Protein AF-A0A1F3CTZ0-F1 (afdb_monomer_lite)

Foldseek 3Di:
DDALVNLVVLLVVLLVVLVVCLVPQPQSVCLQPNVQCLLVDFLVSLVVVQVVCCVVPVCNQLQNNVVSCVNVVQADDDEPDRSQSSLLSSCCSSVVDVGRYRLLVLLVVLLVVVQVVQCVDPHDQDPVSVVVSVVLSVVCSNTVADDLVCCCDPPNVVVPGSVVLCVRQPPCSVVSRSVSSNRSSD

Structure (mmCIF, N/CA/C/O backbone):
data_AF-A0A1F3CTZ0-F1
#
_entry.id   AF-A0A1F3CTZ0-F1
#
loop_
_atom_site.group_PDB
_atom_site.id
_atom_site.type_symbol
_atom_site.label_atom_id
_atom_site.label_alt_id
_atom_site.label_comp_id
_atom_site.label_asym_id
_atom_site.label_entity_id
_atom_site.label_seq_id
_atom_site.pdbx_PDB_ins_code
_atom_site.Cartn_x
_atom_site.Cartn_y
_atom_site.Cartn_z
_atom_site.occupancy
_atom_site.B_iso_or_equiv
_atom_site.auth_seq_id
_atom_site.auth_comp_id
_atom_site.auth_asym_id
_atom_site.auth_atom_id
_atom_site.pdbx_PDB_model_num
ATOM 1 N N . MET A 1 1 ? -2.565 -3.176 30.347 1.00 63.34 1 MET A N 1
ATOM 2 C CA . MET A 1 1 ? -2.959 -4.007 29.185 1.00 63.34 1 MET A CA 1
ATOM 3 C C . MET A 1 1 ? -4.450 -3.822 28.933 1.00 63.34 1 MET A C 1
ATOM 5 O O . MET A 1 1 ? -5.192 -3.717 29.902 1.00 63.34 1 MET A O 1
ATOM 9 N N . ILE A 1 2 ? -4.884 -3.713 27.673 1.00 79.00 2 ILE A N 1
ATOM 10 C CA . ILE A 1 2 ? -6.315 -3.668 27.317 1.00 79.00 2 ILE A CA 1
ATOM 11 C C . ILE A 1 2 ? -6.905 -5.062 27.590 1.00 79.00 2 ILE A C 1
ATOM 13 O O . ILE A 1 2 ? -6.291 -6.058 27.218 1.00 79.00 2 ILE A O 1
ATOM 17 N N . ASN A 1 3 ? -8.051 -5.152 28.273 1.00 91.75 3 ASN A N 1
ATOM 18 C CA . ASN A 1 3 ? -8.724 -6.437 28.484 1.00 91.75 3 ASN A CA 1
ATOM 19 C C . ASN A 1 3 ? -9.481 -6.878 27.212 1.00 91.75 3 ASN A C 1
ATOM 21 O O . ASN A 1 3 ? -9.781 -6.061 26.341 1.00 91.75 3 ASN A O 1
ATOM 25 N N . LYS A 1 4 ? -9.796 -8.173 27.091 1.00 94.12 4 LYS A N 1
ATOM 26 C CA . LYS A 1 4 ? -10.401 -8.731 25.867 1.00 94.12 4 LYS A CA 1
ATOM 27 C C . LYS A 1 4 ? -11.743 -8.090 25.500 1.00 94.12 4 LYS A C 1
ATOM 29 O O . LYS A 1 4 ? -12.017 -7.891 24.325 1.00 94.12 4 LYS A O 1
ATOM 34 N N . GLU A 1 5 ? -12.562 -7.732 26.484 1.00 95.19 5 GLU A N 1
ATOM 35 C CA . GLU A 1 5 ? -13.856 -7.084 26.247 1.00 95.19 5 GLU A CA 1
ATOM 36 C C . GLU A 1 5 ? -13.694 -5.699 25.606 1.00 95.19 5 GLU A C 1
ATOM 38 O O . GLU A 1 5 ? -14.282 -5.422 24.559 1.00 95.19 5 GLU A O 1
ATOM 43 N N . LYS A 1 6 ? -12.819 -4.854 26.168 1.00 95.44 6 LYS A N 1
ATOM 44 C CA . LYS A 1 6 ? -12.505 -3.541 25.596 1.00 95.44 6 LYS A CA 1
ATOM 45 C C . LYS A 1 6 ? -11.850 -3.669 24.221 1.00 95.44 6 LYS A C 1
ATOM 47 O O . LYS A 1 6 ? -12.153 -2.870 23.342 1.00 95.44 6 LYS A O 1
ATOM 52 N N . ALA A 1 7 ? -10.983 -4.664 24.025 1.00 96.38 7 ALA A N 1
ATOM 53 C CA . ALA A 1 7 ? -10.361 -4.921 22.729 1.00 96.38 7 ALA A CA 1
ATOM 54 C C . ALA A 1 7 ? -11.401 -5.291 21.656 1.00 96.38 7 ALA A C 1
ATOM 56 O O . ALA A 1 7 ? -11.397 -4.696 20.582 1.00 96.38 7 ALA A O 1
ATOM 57 N N . ASN A 1 8 ? -12.337 -6.193 21.971 1.00 97.00 8 ASN A N 1
ATOM 58 C CA . ASN A 1 8 ? -13.433 -6.556 21.067 1.00 97.00 8 ASN A CA 1
ATOM 59 C C . ASN A 1 8 ? -14.305 -5.351 20.711 1.00 97.00 8 ASN A C 1
ATOM 61 O O . ASN A 1 8 ? -14.658 -5.176 19.548 1.00 97.00 8 ASN A O 1
ATOM 65 N N . LYS A 1 9 ? -14.620 -4.501 21.697 1.00 97.69 9 LYS A N 1
ATOM 66 C CA . LYS A 1 9 ? -15.382 -3.276 21.448 1.00 97.69 9 LYS A CA 1
ATOM 67 C C . LYS A 1 9 ? -14.647 -2.336 20.492 1.00 97.69 9 LYS A C 1
ATOM 69 O O . LYS A 1 9 ? -15.240 -1.904 19.519 1.00 97.69 9 LYS A O 1
ATOM 74 N N . LEU A 1 10 ? -13.358 -2.077 20.717 1.00 97.94 10 LEU A N 1
ATOM 75 C CA . LEU A 1 10 ? -12.561 -1.209 19.841 1.00 97.94 10 LEU A CA 1
ATOM 76 C C . LEU A 1 10 ? -12.504 -1.725 18.400 1.00 97.94 10 LEU A C 1
ATOM 78 O O . LEU A 1 10 ? -12.686 -0.951 17.467 1.00 97.94 10 LEU A O 1
ATOM 82 N N . VAL A 1 11 ? -12.272 -3.029 18.217 1.00 97.19 11 VAL A N 1
ATOM 83 C CA . VAL A 1 11 ? -12.238 -3.649 16.885 1.00 97.19 11 VAL A CA 1
ATOM 84 C C . VAL A 1 11 ? -13.599 -3.555 16.193 1.00 97.19 11 VAL A C 1
ATOM 86 O O . VAL A 1 11 ? -13.658 -3.246 15.003 1.00 97.19 11 VAL A O 1
ATOM 89 N N . LYS A 1 12 ? -14.689 -3.778 16.935 1.00 98.00 12 LYS A N 1
ATOM 90 C CA . LYS A 1 12 ? -16.054 -3.646 16.421 1.00 98.00 12 LYS A CA 1
ATOM 91 C C . LYS A 1 12 ? -16.368 -2.202 16.022 1.00 98.00 12 LYS A C 1
ATOM 93 O O . LYS A 1 12 ? -16.765 -1.974 14.885 1.00 98.00 12 LYS A O 1
ATOM 98 N N . ASP A 1 13 ? -16.132 -1.247 16.917 1.00 98.25 13 ASP A N 1
ATOM 99 C CA . ASP A 1 13 ? -16.386 0.179 16.683 1.00 98.25 13 ASP A CA 1
ATOM 100 C C . ASP A 1 13 ? -15.571 0.691 15.476 1.00 98.25 13 ASP A C 1
ATOM 102 O O . ASP A 1 13 ? -16.066 1.472 14.665 1.00 98.25 13 ASP A O 1
ATOM 106 N N . PHE A 1 14 ? -14.333 0.208 15.311 1.00 98.44 14 PHE A N 1
ATOM 107 C CA . PHE A 1 14 ? -13.500 0.498 14.142 1.00 98.44 14 PHE A CA 1
ATOM 108 C C . PHE A 1 14 ? -14.083 -0.072 12.843 1.00 98.44 14 PHE A C 1
ATOM 110 O O . PHE A 1 14 ? -14.160 0.644 11.847 1.00 98.44 14 PHE A O 1
ATOM 117 N N . ALA A 1 15 ? -14.519 -1.335 12.840 1.00 98.25 15 ALA A N 1
ATOM 118 C CA . ALA A 1 15 ? -15.144 -1.940 11.665 1.00 98.25 15 ALA A CA 1
ATOM 119 C C . ALA A 1 15 ? -16.451 -1.223 11.276 1.00 98.25 15 ALA A C 1
ATOM 121 O O . ALA A 1 15 ? -16.693 -0.979 10.094 1.00 98.25 15 ALA A O 1
ATOM 122 N N . GLU A 1 16 ? -17.263 -0.831 12.261 1.00 98.31 16 GLU A N 1
ATOM 123 C CA . GLU A 1 16 ? -18.489 -0.058 12.039 1.00 98.31 16 GLU A CA 1
ATOM 124 C C . GLU A 1 16 ? -18.196 1.317 11.433 1.00 98.31 16 GLU A C 1
ATOM 126 O O . GLU A 1 16 ? -18.845 1.696 10.459 1.00 98.31 16 GLU A O 1
ATOM 131 N N . TRP A 1 17 ? -17.189 2.034 11.944 1.00 98.44 17 TRP A N 1
ATOM 132 C CA . TRP A 1 17 ? -16.765 3.316 11.374 1.00 98.44 17 TRP A CA 1
ATOM 133 C C . TRP A 1 17 ? -16.304 3.154 9.918 1.00 98.44 17 TRP A C 1
ATOM 135 O O . TRP A 1 17 ? -16.767 3.874 9.035 1.00 98.44 17 TRP A O 1
ATOM 145 N N . MET A 1 18 ? -15.474 2.145 9.631 1.00 98.12 18 MET A N 1
ATOM 146 C CA . MET A 1 18 ? -15.012 1.866 8.265 1.00 98.12 18 MET A CA 1
ATOM 147 C C . MET A 1 18 ? -16.172 1.590 7.305 1.00 98.12 18 MET A C 1
ATOM 149 O O . MET A 1 18 ? -16.158 2.054 6.168 1.00 98.12 18 MET A O 1
ATOM 153 N N . GLN A 1 19 ? -17.195 0.869 7.763 1.00 97.44 19 GLN A N 1
ATOM 154 C CA . GLN A 1 19 ? -18.377 0.587 6.956 1.00 97.44 19 GLN A CA 1
ATOM 155 C C . GLN A 1 19 ? -19.236 1.835 6.717 1.00 97.44 19 GLN A C 1
ATOM 157 O O . GLN A 1 19 ? -19.786 1.989 5.629 1.00 97.44 19 GLN A O 1
ATOM 162 N N . GLN A 1 20 ? -19.362 2.717 7.712 1.00 98.06 20 GLN A N 1
ATOM 163 C CA . GLN A 1 20 ? -20.152 3.950 7.612 1.00 98.06 20 GLN A CA 1
ATOM 164 C C . GLN A 1 20 ? -19.550 4.954 6.621 1.00 98.06 20 GLN A C 1
ATOM 166 O O . GLN A 1 20 ? -20.297 5.639 5.930 1.00 98.06 20 GLN A O 1
ATOM 171 N N . HIS A 1 21 ? -18.221 5.005 6.511 1.00 97.94 21 HIS A N 1
ATOM 172 C CA . HIS A 1 21 ? -17.513 5.951 5.640 1.00 97.94 21 HIS A CA 1
ATOM 173 C C . HIS A 1 21 ? -17.079 5.360 4.291 1.00 97.94 21 HIS A C 1
ATOM 175 O O . HIS A 1 21 ? -16.406 6.034 3.510 1.00 97.94 21 HIS A O 1
ATOM 181 N N . LYS A 1 22 ? -17.459 4.112 3.983 1.00 96.25 22 LYS A N 1
ATOM 182 C CA . LYS A 1 22 ? -16.987 3.410 2.779 1.00 96.25 22 LYS A CA 1
ATOM 183 C C . LYS A 1 22 ? -17.377 4.078 1.457 1.00 96.25 22 LYS A C 1
ATOM 185 O O . LYS A 1 22 ? -16.687 3.880 0.468 1.00 96.25 22 LYS A O 1
ATOM 190 N N . ASP A 1 23 ? -18.484 4.817 1.435 1.00 95.56 23 ASP A N 1
ATOM 191 C CA . ASP A 1 23 ? -18.988 5.482 0.227 1.00 95.56 23 ASP A CA 1
ATOM 192 C C . ASP A 1 23 ? -18.527 6.952 0.141 1.00 95.56 23 ASP A C 1
ATOM 194 O O . ASP A 1 23 ? -18.651 7.571 -0.911 1.00 95.56 23 ASP A O 1
ATOM 198 N N . GLU A 1 24 ? -17.972 7.498 1.231 1.00 96.44 24 GLU A N 1
ATOM 199 C CA . GLU A 1 24 ? -17.414 8.856 1.311 1.00 96.44 24 GLU A CA 1
ATOM 200 C C . GLU A 1 24 ? -15.919 8.867 0.966 1.00 96.44 24 GLU A C 1
ATOM 202 O O . GLU A 1 24 ? -15.457 9.718 0.212 1.00 96.44 24 GLU A O 1
ATOM 207 N N . LEU A 1 25 ? -15.160 7.913 1.513 1.00 97.81 25 LEU A N 1
ATOM 208 C CA . LEU A 1 25 ? -13.705 7.873 1.393 1.00 97.81 25 LEU A CA 1
ATOM 209 C C . LEU A 1 25 ? -13.276 6.949 0.256 1.00 97.81 25 LEU A C 1
ATOM 211 O O . LEU A 1 25 ? -13.491 5.735 0.315 1.00 97.81 25 LEU A O 1
ATOM 215 N N . THR A 1 26 ? -12.585 7.507 -0.738 1.00 97.19 26 THR A N 1
ATOM 216 C CA . THR A 1 26 ? -12.192 6.789 -1.964 1.00 97.19 26 THR A CA 1
ATOM 217 C C . THR A 1 26 ? -11.435 5.489 -1.679 1.00 97.19 26 THR A C 1
ATOM 219 O O . THR A 1 26 ? -11.760 4.449 -2.250 1.00 97.19 26 THR A O 1
ATOM 222 N N . ALA A 1 27 ? -10.464 5.502 -0.757 1.00 96.81 27 ALA A N 1
ATOM 223 C CA . ALA A 1 27 ? -9.726 4.289 -0.393 1.00 96.81 27 ALA A CA 1
ATOM 224 C C . ALA A 1 27 ? -10.647 3.191 0.160 1.00 96.81 27 ALA A C 1
ATOM 226 O O . ALA A 1 27 ? -10.522 2.027 -0.221 1.00 96.81 27 ALA A O 1
ATOM 227 N N . LEU A 1 28 ? -11.595 3.544 1.033 1.00 97.69 28 LEU A N 1
ATOM 228 C CA . LEU A 1 28 ? -12.533 2.569 1.586 1.00 97.69 28 LEU A CA 1
ATOM 229 C C . LEU A 1 28 ? -13.477 2.042 0.505 1.00 97.69 28 LEU A C 1
ATOM 231 O O . LEU A 1 28 ? -13.701 0.833 0.438 1.00 97.69 28 LEU A O 1
ATOM 235 N N . GLN A 1 29 ? -13.951 2.909 -0.390 1.00 97.06 29 GLN A N 1
ATOM 236 C CA . GLN A 1 29 ? -14.769 2.500 -1.529 1.00 97.06 29 GLN A CA 1
ATOM 237 C C . GLN A 1 29 ? -14.044 1.454 -2.384 1.00 97.06 29 GLN A C 1
ATOM 239 O O . GLN A 1 29 ? -14.635 0.436 -2.757 1.00 97.06 29 GLN A O 1
ATOM 244 N N . ILE A 1 30 ? -12.750 1.667 -2.643 1.00 95.94 30 ILE A N 1
ATOM 245 C CA . ILE A 1 30 ? -11.900 0.725 -3.374 1.00 95.94 30 ILE A CA 1
ATOM 246 C C . ILE A 1 30 ? -11.811 -0.618 -2.639 1.00 95.94 30 ILE A C 1
ATOM 248 O O . ILE A 1 30 ? -12.036 -1.671 -3.243 1.00 95.94 30 ILE A O 1
ATOM 252 N N . PHE A 1 31 ? -11.537 -0.607 -1.332 1.00 95.38 31 PHE A N 1
ATOM 253 C CA . PHE A 1 31 ? -11.395 -1.842 -0.558 1.00 95.38 31 PHE A CA 1
ATOM 254 C C . PHE A 1 31 ? -12.690 -2.658 -0.469 1.00 95.38 31 PHE A C 1
ATOM 256 O O . PHE A 1 31 ? -12.632 -3.877 -0.657 1.00 95.38 31 PHE A O 1
ATOM 263 N N . TYR A 1 32 ? -13.831 -2.001 -0.234 1.00 95.06 32 TYR A N 1
ATOM 264 C CA . TYR A 1 32 ? -15.125 -2.661 -0.035 1.00 95.06 32 TYR A CA 1
ATOM 265 C C . TYR A 1 32 ? -15.844 -3.029 -1.335 1.00 95.06 32 TYR A C 1
ATOM 267 O O . TYR A 1 32 ? -16.471 -4.084 -1.398 1.00 95.06 32 TYR A O 1
ATOM 275 N N . ASN A 1 33 ? -15.779 -2.175 -2.360 1.00 93.38 33 ASN A N 1
ATOM 276 C CA . ASN A 1 33 ? -16.695 -2.262 -3.500 1.00 93.38 33 ASN A CA 1
ATOM 277 C C . ASN A 1 33 ? -15.983 -2.430 -4.853 1.00 93.38 33 ASN A C 1
ATOM 279 O O . ASN A 1 33 ? -16.628 -2.832 -5.820 1.00 93.38 33 ASN A O 1
ATOM 283 N N . GLN A 1 34 ? -14.685 -2.114 -4.965 1.00 93.19 34 GLN A N 1
ATOM 284 C CA . GLN A 1 34 ? -13.988 -2.068 -6.261 1.00 93.19 34 GLN A CA 1
ATOM 285 C C . GLN A 1 34 ? -12.596 -2.736 -6.215 1.00 93.19 34 GLN A C 1
ATOM 287 O O . GLN A 1 34 ? -11.589 -2.066 -6.448 1.00 93.19 34 GLN A O 1
ATOM 292 N N . PRO A 1 35 ? -12.503 -4.065 -5.978 1.00 87.69 35 PRO A N 1
ATOM 293 C CA . PRO A 1 35 ? -11.222 -4.760 -5.794 1.00 87.69 35 PRO A CA 1
ATOM 294 C C . PRO A 1 35 ? -10.197 -4.540 -6.915 1.00 87.69 35 PRO A C 1
ATOM 296 O O . PRO A 1 35 ? -9.012 -4.398 -6.633 1.00 87.69 35 PRO A O 1
ATOM 299 N N . TYR A 1 36 ? -10.647 -4.454 -8.171 1.00 88.25 36 TYR A N 1
ATOM 300 C CA . TYR A 1 36 ? -9.785 -4.204 -9.335 1.00 88.25 36 TYR A CA 1
ATOM 301 C C . TYR A 1 36 ? -9.028 -2.869 -9.257 1.00 88.25 36 TYR A C 1
ATOM 303 O O . TYR A 1 36 ? -7.913 -2.752 -9.755 1.00 88.25 36 TYR A O 1
ATOM 311 N N . ARG A 1 37 ? -9.609 -1.867 -8.590 1.00 93.19 37 ARG A N 1
ATOM 312 C CA . ARG A 1 37 ? -9.025 -0.529 -8.446 1.00 93.19 37 ARG A CA 1
ATOM 313 C C . ARG A 1 37 ? -8.036 -0.421 -7.288 1.00 93.19 37 ARG A C 1
ATOM 315 O O . ARG A 1 37 ? -7.488 0.649 -7.067 1.00 93.19 37 ARG A O 1
ATOM 322 N N . ARG A 1 38 ? -7.753 -1.502 -6.547 1.00 92.56 38 ARG A N 1
ATOM 323 C CA . ARG A 1 38 ? -6.737 -1.475 -5.470 1.00 92.56 38 ARG A CA 1
ATOM 324 C C . ARG A 1 38 ? -5.358 -1.085 -5.980 1.00 92.56 38 ARG A C 1
ATOM 326 O O . ARG A 1 38 ? -4.619 -0.422 -5.267 1.00 92.56 38 ARG A O 1
ATOM 333 N N . ARG A 1 39 ? -5.058 -1.430 -7.230 1.00 89.38 39 ARG A N 1
ATOM 334 C CA . ARG A 1 39 ? -3.842 -1.005 -7.925 1.00 89.38 39 ARG A CA 1
ATOM 335 C C . ARG A 1 39 ? -3.750 0.505 -8.150 1.00 89.38 39 ARG A C 1
ATOM 337 O O . ARG A 1 39 ? -2.693 0.945 -8.545 1.00 89.38 39 ARG A O 1
ATOM 344 N N . GLU A 1 40 ? -4.827 1.266 -7.946 1.00 91.88 40 GLU A N 1
ATOM 345 C CA . GLU A 1 40 ? -4.895 2.733 -8.080 1.00 91.88 40 GLU A CA 1
ATOM 346 C C . GLU A 1 40 ? -4.839 3.438 -6.709 1.00 91.88 40 GLU A C 1
ATOM 348 O O . GLU A 1 40 ? -5.056 4.646 -6.620 1.00 91.88 40 GLU A O 1
ATOM 353 N N . LEU A 1 41 ? -4.626 2.698 -5.611 1.00 93.62 41 LEU A N 1
ATOM 354 C CA . LEU A 1 41 ? -4.543 3.286 -4.274 1.00 93.62 41 LEU A CA 1
ATOM 355 C C . LEU A 1 41 ? -3.327 4.199 -4.166 1.00 93.62 41 LEU A C 1
ATOM 357 O O . LEU A 1 41 ? -2.211 3.784 -4.441 1.00 93.62 41 LEU A O 1
ATOM 361 N N . THR A 1 42 ? -3.529 5.414 -3.665 1.00 92.94 42 THR A N 1
ATOM 362 C CA . THR A 1 42 ? -2.440 6.374 -3.470 1.00 92.94 42 THR A CA 1
ATOM 363 C C . THR A 1 42 ? -2.249 6.722 -2.002 1.00 92.94 42 THR A C 1
ATOM 365 O O . THR A 1 42 ? -3.167 6.614 -1.180 1.00 92.94 42 THR A O 1
ATOM 368 N N . TYR A 1 43 ? -1.056 7.223 -1.677 1.00 93.81 43 TYR A N 1
ATOM 369 C CA . TYR A 1 43 ? -0.743 7.793 -0.367 1.00 93.81 43 TYR A CA 1
ATOM 370 C C . TYR A 1 43 ? -1.809 8.787 0.110 1.00 93.81 43 TYR A C 1
ATOM 372 O O . TYR A 1 43 ? -2.259 8.708 1.252 1.00 93.81 43 TYR A O 1
ATOM 380 N N . THR A 1 44 ? -2.245 9.695 -0.766 1.00 95.38 44 THR A N 1
ATOM 381 C CA . THR A 1 44 ? -3.221 10.738 -0.428 1.00 95.38 44 THR A CA 1
ATOM 382 C C . THR A 1 44 ? -4.564 10.141 -0.018 1.00 95.38 44 THR A C 1
ATOM 384 O O . THR A 1 44 ? -5.115 10.555 0.999 1.00 95.38 44 THR A O 1
ATOM 387 N N . MET A 1 45 ? -5.053 9.121 -0.733 1.00 96.50 45 MET A N 1
ATOM 388 C CA . MET A 1 45 ? -6.315 8.453 -0.389 1.00 96.50 45 MET A CA 1
ATOM 389 C C . MET A 1 45 ? -6.245 7.760 0.979 1.00 96.50 45 MET A C 1
ATOM 391 O O . MET A 1 45 ? -7.196 7.812 1.754 1.00 96.50 45 MET A O 1
ATOM 395 N N . ILE A 1 46 ? -5.120 7.110 1.300 1.00 96.56 46 ILE A N 1
ATOM 396 C CA . ILE A 1 46 ? -4.930 6.462 2.608 1.00 96.56 46 ILE A CA 1
ATOM 397 C C . ILE A 1 46 ? -4.789 7.498 3.725 1.00 96.56 46 ILE A C 1
ATOM 399 O O . ILE A 1 46 ? -5.351 7.328 4.811 1.00 96.56 46 ILE A O 1
ATOM 403 N N . LYS A 1 47 ? -4.049 8.579 3.464 1.00 96.75 47 LYS A N 1
ATOM 404 C CA . LYS A 1 47 ? -3.856 9.674 4.413 1.00 96.75 47 LYS A CA 1
ATOM 405 C C . LYS A 1 47 ? -5.179 10.355 4.763 1.00 96.75 47 LYS A C 1
ATOM 407 O O . LYS A 1 47 ? -5.414 10.612 5.937 1.00 96.75 47 LYS A O 1
ATOM 412 N N . GLU A 1 48 ? -6.058 10.560 3.787 1.00 97.94 48 GLU A N 1
ATOM 413 C CA . GLU A 1 48 ? -7.400 11.106 4.009 1.00 97.94 48 GLU A CA 1
ATOM 414 C C . GLU A 1 48 ? -8.212 10.247 4.996 1.00 97.94 48 GLU A C 1
ATOM 416 O O . GLU A 1 48 ? -8.811 10.774 5.935 1.00 97.94 48 GLU A O 1
ATOM 421 N N . VAL A 1 49 ? -8.166 8.914 4.855 1.00 98.00 49 VAL A N 1
ATOM 422 C CA . VAL A 1 49 ? -8.817 8.001 5.811 1.00 98.00 49 VAL A CA 1
ATOM 423 C C . VAL A 1 49 ? -8.221 8.139 7.208 1.00 98.00 49 VAL A C 1
ATOM 425 O O . VAL A 1 49 ? -8.965 8.196 8.188 1.00 98.00 49 VAL A O 1
ATOM 428 N N . LEU A 1 50 ? -6.890 8.187 7.307 1.00 97.19 50 LEU A N 1
ATOM 429 C CA . LEU A 1 50 ? -6.191 8.311 8.584 1.00 97.19 50 LEU A CA 1
ATOM 430 C C . LEU A 1 50 ? -6.571 9.606 9.312 1.00 97.19 50 LEU A C 1
ATOM 432 O O . LEU A 1 50 ? -6.951 9.558 10.483 1.00 97.19 50 LEU A O 1
ATOM 436 N N . GLU A 1 51 ? -6.494 10.739 8.616 1.00 97.56 51 GLU A N 1
ATOM 437 C CA . GLU A 1 51 ? -6.790 12.057 9.177 1.00 97.56 51 GLU A CA 1
ATOM 438 C C . GLU A 1 51 ? -8.254 12.153 9.611 1.00 97.56 51 GLU A C 1
ATOM 440 O O . GLU A 1 51 ? -8.540 12.574 10.735 1.00 97.56 51 GLU A O 1
ATOM 445 N N . LYS A 1 52 ? -9.191 11.694 8.773 1.00 98.19 52 LYS A N 1
ATOM 446 C CA . LYS A 1 52 ? -10.614 11.706 9.122 1.00 98.19 52 LYS A CA 1
ATOM 447 C C . LYS A 1 52 ? -10.915 10.810 10.327 1.00 98.19 52 LYS A C 1
ATOM 449 O O . LYS A 1 52 ? -11.588 11.252 11.255 1.00 98.19 52 LYS A O 1
ATOM 454 N N . LEU A 1 53 ? -10.366 9.594 10.368 1.00 97.94 53 LEU A N 1
ATOM 455 C CA . LEU A 1 53 ? -10.530 8.675 11.499 1.00 97.94 53 LEU A CA 1
ATOM 456 C C . LEU A 1 53 ? -10.020 9.283 12.810 1.00 97.94 53 LEU A C 1
ATOM 458 O O . LEU A 1 53 ? -10.690 9.191 13.840 1.00 97.94 53 LEU A O 1
ATOM 462 N N . GLN A 1 54 ? -8.836 9.900 12.781 1.00 95.62 54 GLN A N 1
ATOM 463 C CA . GLN A 1 54 ? -8.238 10.522 13.962 1.00 95.62 54 GLN A CA 1
ATOM 464 C C . GLN A 1 54 ? -9.043 11.733 14.443 1.00 95.62 54 GLN A C 1
ATOM 466 O O . GLN A 1 54 ? -9.175 11.911 15.654 1.00 95.62 54 GLN A O 1
ATOM 471 N N . ASN A 1 55 ? -9.620 12.514 13.528 1.00 97.06 55 ASN A N 1
ATOM 472 C CA . ASN A 1 55 ? -10.474 13.653 13.863 1.00 97.06 55 ASN A CA 1
ATOM 473 C C . ASN A 1 55 ? -11.830 13.217 14.439 1.00 97.06 55 ASN A C 1
ATOM 475 O O . ASN A 1 55 ? -12.250 13.726 15.478 1.00 97.06 55 ASN A O 1
ATOM 479 N N . ASP A 1 56 ? -12.495 12.247 13.807 1.00 96.62 56 ASP A N 1
ATOM 480 C CA . ASP A 1 56 ? -13.829 11.795 14.215 1.00 96.62 56 ASP A CA 1
ATOM 481 C C . ASP A 1 56 ? -13.778 10.956 15.502 1.00 96.62 56 ASP A C 1
ATOM 483 O O . ASP A 1 56 ? -14.656 11.045 16.370 1.00 96.62 56 ASP A O 1
ATOM 487 N N . LYS A 1 57 ? -12.768 10.082 15.615 1.00 96.44 57 LYS A N 1
ATOM 488 C CA . LYS A 1 57 ? -12.662 9.054 16.659 1.00 96.44 57 LYS A CA 1
ATOM 489 C C 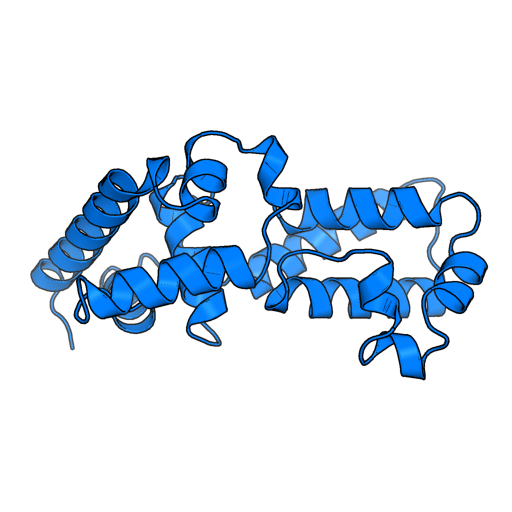. LYS A 1 57 ? -11.196 8.806 17.066 1.00 96.44 57 LYS A C 1
ATOM 491 O O . LYS A 1 57 ? -10.664 7.730 16.794 1.00 96.44 57 LYS A O 1
ATOM 496 N N . PRO A 1 58 ? -10.557 9.694 17.853 1.00 95.12 58 PRO A N 1
ATOM 497 C CA . PRO A 1 58 ? -9.158 9.529 18.280 1.00 95.12 58 PRO A CA 1
ATOM 498 C C . PRO A 1 58 ? -8.844 8.188 18.972 1.00 95.12 58 PRO A C 1
ATOM 500 O O . PRO A 1 58 ? -7.737 7.664 18.877 1.00 95.12 58 PRO A O 1
ATOM 503 N N . MET A 1 59 ? -9.825 7.596 19.667 1.00 94.69 59 MET A N 1
ATOM 504 C CA . MET A 1 59 ? -9.685 6.284 20.324 1.00 94.69 59 MET A CA 1
ATOM 505 C C . MET A 1 59 ? -9.606 5.104 19.348 1.00 94.69 59 MET A C 1
ATOM 507 O O . MET A 1 59 ? -9.247 4.003 19.761 1.00 94.69 59 MET A O 1
ATOM 511 N N . LEU A 1 60 ? -9.933 5.328 18.075 1.00 97.12 60 LEU A N 1
ATOM 512 C CA . LEU A 1 60 ? -9.833 4.351 16.998 1.00 97.12 60 LEU A CA 1
ATOM 513 C C . LEU A 1 60 ? -8.576 4.556 16.141 1.00 97.12 60 LEU A C 1
ATOM 515 O O . LEU A 1 60 ? -8.472 3.962 15.072 1.00 97.12 60 LEU A O 1
ATOM 519 N N . ALA A 1 61 ? -7.605 5.356 16.602 1.00 96.06 61 ALA A N 1
ATOM 520 C CA . ALA A 1 61 ? -6.336 5.531 15.901 1.00 96.06 61 ALA A CA 1
ATOM 521 C C . ALA A 1 61 ? -5.667 4.171 15.586 1.00 96.06 61 ALA A C 1
ATOM 523 O O . ALA A 1 61 ? -5.727 3.253 16.417 1.00 96.06 61 ALA A O 1
ATOM 524 N N . PRO A 1 62 ? -4.980 4.023 14.434 1.00 96.62 62 PRO A N 1
ATOM 525 C CA . PRO A 1 62 ? -4.555 2.717 13.919 1.00 96.62 62 PRO A CA 1
ATOM 526 C C . PRO A 1 62 ? -3.756 1.879 14.919 1.00 96.62 62 PRO A C 1
ATOM 528 O O . PRO A 1 62 ? -4.033 0.698 15.110 1.00 96.62 62 PRO A O 1
ATOM 531 N N . MET A 1 63 ? -2.804 2.488 15.630 1.00 95.19 63 MET A N 1
ATOM 532 C CA . MET A 1 63 ? -1.966 1.762 16.593 1.00 95.19 63 MET A CA 1
ATOM 533 C C . MET A 1 63 ? -2.739 1.291 17.831 1.00 95.19 63 MET A C 1
ATOM 535 O O . MET A 1 63 ? -2.354 0.302 18.456 1.00 95.19 63 MET A O 1
ATOM 539 N N . ILE A 1 64 ? -3.835 1.963 18.195 1.00 95.44 64 ILE A N 1
ATOM 540 C CA . ILE A 1 64 ? -4.717 1.519 19.283 1.00 95.44 64 ILE A CA 1
ATOM 541 C C . ILE A 1 64 ? -5.479 0.270 18.841 1.00 95.44 64 ILE A C 1
ATOM 543 O O . ILE A 1 64 ? -5.531 -0.714 19.582 1.00 95.44 64 ILE A O 1
ATOM 547 N N . ILE A 1 65 ? -6.020 0.287 17.622 1.00 97.38 65 ILE A N 1
ATOM 548 C CA . ILE A 1 65 ? -6.757 -0.845 17.053 1.00 97.38 65 ILE A CA 1
ATOM 549 C C . ILE A 1 65 ? -5.834 -2.036 16.813 1.00 97.38 65 ILE A C 1
ATOM 551 O O . ILE A 1 65 ? -6.194 -3.165 17.142 1.00 97.38 65 ILE A O 1
ATOM 555 N N . TRP A 1 66 ? -4.613 -1.796 16.339 1.00 96.31 66 TRP A N 1
ATOM 556 C CA . TRP A 1 66 ? -3.603 -2.841 16.199 1.00 96.31 66 TRP A CA 1
ATOM 557 C C . TRP A 1 66 ? -3.354 -3.569 17.524 1.00 96.31 66 TRP A C 1
ATOM 559 O O . TRP A 1 66 ? -3.458 -4.792 17.597 1.00 96.31 66 TRP A O 1
ATOM 569 N N . ARG A 1 67 ? -3.125 -2.817 18.608 1.00 94.50 67 ARG A N 1
ATOM 570 C CA . ARG A 1 67 ? -2.948 -3.378 19.959 1.00 94.50 67 ARG A CA 1
ATOM 571 C C . ARG A 1 67 ? -4.186 -4.117 20.461 1.00 94.50 67 ARG A C 1
ATOM 573 O O . ARG A 1 67 ? -4.060 -5.067 21.231 1.00 94.50 67 ARG A O 1
ATOM 580 N N . ALA A 1 68 ? -5.383 -3.691 20.056 1.00 96.06 68 ALA A N 1
ATOM 581 C CA . ALA A 1 68 ? -6.609 -4.420 20.358 1.00 96.06 68 ALA A CA 1
ATOM 582 C C . ALA A 1 68 ? -6.612 -5.795 19.666 1.00 96.06 68 ALA A C 1
ATOM 584 O O . ALA A 1 68 ? -6.853 -6.798 20.334 1.00 96.06 68 ALA A O 1
ATOM 585 N N . TYR A 1 69 ? -6.246 -5.872 18.383 1.00 95.81 69 TYR A N 1
ATOM 586 C CA . TYR A 1 69 ? -6.073 -7.152 17.685 1.00 95.81 69 TYR A CA 1
ATOM 587 C C . TYR A 1 69 ? -4.965 -8.026 18.296 1.00 95.81 69 TYR A C 1
ATOM 589 O O . TYR A 1 69 ? -5.156 -9.237 18.432 1.00 95.81 69 TYR A O 1
ATOM 597 N N . GLU A 1 70 ? -3.841 -7.441 18.723 1.00 93.88 70 GLU A N 1
ATOM 598 C CA . GLU A 1 70 ? -2.779 -8.162 19.445 1.00 93.88 70 GLU A CA 1
ATOM 599 C C . GLU A 1 70 ? -3.294 -8.767 20.759 1.00 93.88 70 GLU A C 1
ATOM 601 O O . GLU A 1 70 ? -3.079 -9.949 21.022 1.00 93.88 70 GLU A O 1
ATOM 606 N N . ALA A 1 71 ? -4.046 -8.002 21.560 1.00 94.00 71 ALA A N 1
ATOM 607 C CA . ALA A 1 71 ? -4.642 -8.485 22.811 1.00 94.00 71 ALA A CA 1
ATOM 608 C C . ALA A 1 71 ? -5.667 -9.619 22.602 1.00 94.00 71 ALA A C 1
ATOM 610 O O . ALA A 1 71 ? -5.914 -10.419 23.511 1.00 94.00 71 ALA A O 1
ATOM 611 N N . LEU A 1 72 ? -6.260 -9.698 21.408 1.00 94.25 72 LEU A N 1
ATOM 612 C CA . LEU A 1 72 ? -7.162 -10.773 20.996 1.00 94.25 72 LEU A CA 1
ATOM 613 C C . LEU A 1 72 ? -6.426 -11.979 20.387 1.00 94.25 72 LEU A C 1
ATOM 615 O O . LEU A 1 72 ? -7.066 -12.996 20.130 1.00 94.25 72 LEU A O 1
ATOM 619 N N . GLY A 1 73 ? -5.108 -11.896 20.172 1.00 91.88 73 GLY A N 1
ATOM 620 C CA . GLY A 1 73 ? -4.325 -12.941 19.504 1.00 91.88 73 GLY A CA 1
ATOM 621 C C . GLY A 1 73 ? -4.640 -13.074 18.011 1.00 91.88 73 GLY A C 1
ATOM 622 O O . GLY A 1 73 ? -4.468 -14.143 17.437 1.00 91.88 73 GLY A O 1
ATOM 623 N N . GLN A 1 74 ? -5.140 -12.006 17.384 1.00 89.88 74 GLN A N 1
ATOM 624 C CA . GLN A 1 74 ? -5.601 -11.989 15.990 1.00 89.88 74 GLN A CA 1
ATOM 625 C C . GLN A 1 74 ? -4.628 -11.265 15.046 1.00 89.88 74 GLN A C 1
ATOM 627 O O . GLN A 1 74 ? -5.014 -10.829 13.960 1.00 89.88 74 GLN A O 1
ATOM 632 N N . CYS A 1 75 ? -3.367 -11.141 15.457 1.00 88.38 75 CYS A N 1
ATOM 633 C CA . CYS A 1 75 ? -2.302 -10.505 14.697 1.00 88.38 75 CYS A CA 1
ATOM 634 C C . CYS A 1 75 ? -1.068 -11.415 14.648 1.00 88.38 75 CYS A C 1
ATOM 636 O O . CYS A 1 75 ? -0.737 -12.056 15.645 1.00 88.38 75 CYS A O 1
ATOM 638 N N . ASN A 1 76 ? -0.393 -11.478 13.499 1.00 85.25 76 ASN A N 1
ATOM 639 C CA . ASN A 1 76 ? 0.791 -12.325 13.290 1.00 85.25 76 ASN A CA 1
ATOM 640 C C . ASN A 1 76 ? 2.096 -11.534 13.079 1.00 85.25 76 ASN A C 1
ATOM 642 O O . ASN A 1 76 ? 3.135 -12.118 12.779 1.00 85.25 76 ASN A O 1
ATOM 646 N N . SER A 1 77 ? 2.040 -10.208 13.187 1.00 85.69 77 SER A N 1
ATOM 647 C CA . SER A 1 77 ? 3.164 -9.301 12.939 1.00 85.69 77 SER A CA 1
ATOM 648 C C . SER A 1 77 ? 2.970 -7.986 13.697 1.00 85.69 77 SER A C 1
ATOM 650 O O . SER A 1 77 ? 1.964 -7.786 14.372 1.00 85.69 77 SER A O 1
ATOM 652 N N . SER A 1 78 ? 3.937 -7.077 13.615 1.00 84.38 78 SER A N 1
ATOM 653 C CA . SER A 1 78 ? 3.837 -5.749 14.222 1.00 84.38 78 SER A CA 1
ATOM 654 C C . SER A 1 78 ? 3.813 -4.683 13.137 1.00 84.38 78 SER A C 1
ATOM 656 O O . SER A 1 78 ? 4.581 -4.760 12.177 1.00 84.38 78 SER A O 1
ATOM 658 N N . ALA A 1 79 ? 2.951 -3.681 13.295 1.00 81.88 79 ALA A N 1
ATOM 659 C CA . ALA A 1 79 ? 2.924 -2.539 12.394 1.00 81.88 79 ALA A CA 1
ATOM 660 C C . ALA A 1 79 ? 4.198 -1.696 12.532 1.00 81.88 79 ALA A C 1
ATOM 662 O O . ALA A 1 79 ? 4.672 -1.446 13.642 1.00 81.88 79 ALA A O 1
ATOM 663 N N . ARG A 1 80 ? 4.728 -1.221 11.399 1.00 78.56 80 ARG A N 1
ATOM 664 C CA . ARG A 1 80 ? 5.927 -0.369 11.368 1.00 78.56 80 ARG A CA 1
ATOM 665 C C . ARG A 1 80 ? 5.612 1.104 11.634 1.00 78.56 80 ARG A C 1
ATOM 667 O O . ARG A 1 80 ? 6.390 1.783 12.295 1.00 78.56 80 ARG A O 1
ATOM 674 N N . ASN A 1 81 ? 4.502 1.605 11.094 1.00 87.88 81 ASN A N 1
ATOM 675 C CA . ASN A 1 81 ? 4.052 2.991 11.243 1.00 87.88 81 ASN A CA 1
ATOM 676 C C . ASN A 1 81 ? 2.523 3.088 11.093 1.00 87.88 81 ASN A C 1
ATOM 678 O O . ASN A 1 81 ? 1.874 2.117 10.706 1.00 87.88 81 ASN A O 1
ATOM 682 N N . GLU A 1 82 ? 1.947 4.260 11.375 1.00 89.38 82 GLU A N 1
ATOM 683 C CA . GLU A 1 82 ? 0.489 4.452 11.340 1.00 89.38 82 GLU A CA 1
ATOM 684 C C . GLU A 1 82 ? -0.132 4.244 9.954 1.00 89.38 82 GLU A C 1
ATOM 686 O O . GLU A 1 82 ? -1.197 3.638 9.858 1.00 89.38 82 GLU A O 1
ATOM 691 N N . LEU A 1 83 ? 0.530 4.696 8.885 1.00 90.31 83 LEU A N 1
ATOM 692 C CA . LEU A 1 83 ? 0.007 4.595 7.517 1.00 90.31 83 LEU A CA 1
ATOM 693 C C . LEU A 1 83 ? -0.082 3.142 7.033 1.00 90.31 83 LEU A C 1
ATOM 695 O O . LEU A 1 83 ? -1.106 2.693 6.529 1.00 90.31 83 LEU A O 1
ATOM 699 N N . THR A 1 84 ? 0.974 2.363 7.238 1.00 90.94 84 THR A N 1
ATOM 700 C CA . THR A 1 84 ? 0.961 0.929 6.906 1.00 90.94 84 THR A CA 1
ATOM 701 C C . THR A 1 84 ? 0.020 0.145 7.825 1.00 90.94 84 THR A C 1
ATOM 703 O O . THR A 1 84 ? -0.627 -0.808 7.377 1.00 90.94 84 THR A O 1
ATOM 706 N N . ALA A 1 85 ? -0.128 0.569 9.089 1.00 95.06 85 ALA A N 1
ATOM 707 C CA . ALA A 1 85 ? -1.105 -0.004 10.011 1.00 95.06 85 ALA A CA 1
ATOM 708 C C . ALA A 1 85 ? -2.538 0.200 9.510 1.00 95.06 85 ALA A C 1
ATOM 710 O O . ALA A 1 85 ? -3.295 -0.768 9.466 1.00 95.06 85 ALA A O 1
ATOM 711 N N . ILE A 1 86 ? -2.914 1.421 9.103 1.00 96.56 86 ILE A N 1
ATOM 712 C CA . ILE A 1 86 ? -4.285 1.698 8.656 1.00 96.56 86 ILE A CA 1
ATOM 713 C C . ILE A 1 86 ? -4.639 0.894 7.404 1.00 96.56 86 ILE A C 1
ATOM 715 O O . ILE A 1 86 ? -5.715 0.307 7.366 1.00 96.56 86 ILE A O 1
ATOM 719 N N . VAL A 1 87 ? -3.721 0.738 6.444 1.00 95.69 87 VAL A N 1
ATOM 720 C CA . VAL A 1 87 ? -3.962 -0.109 5.260 1.00 95.69 87 VAL A CA 1
ATOM 721 C C . VAL A 1 87 ? -4.201 -1.563 5.645 1.00 95.69 87 VAL A C 1
ATOM 723 O O . VAL A 1 87 ? -5.194 -2.159 5.234 1.00 95.69 87 VAL A O 1
ATOM 726 N N . SER A 1 88 ? -3.336 -2.124 6.488 1.00 96.12 88 SER A N 1
ATOM 727 C CA . SER A 1 88 ? -3.474 -3.502 6.979 1.00 96.12 88 SER A CA 1
ATOM 728 C C . SER A 1 88 ? -4.804 -3.716 7.717 1.00 96.12 88 SER A C 1
ATOM 730 O O . SER A 1 88 ? -5.474 -4.734 7.551 1.00 96.12 88 SER A O 1
ATOM 732 N N . LEU A 1 89 ? -5.216 -2.733 8.524 1.00 97.56 89 LEU A N 1
ATOM 733 C CA . LEU A 1 89 ? -6.473 -2.771 9.264 1.00 97.56 89 LEU A CA 1
ATOM 734 C C . LEU A 1 89 ? -7.684 -2.683 8.335 1.00 97.56 89 LEU A C 1
ATOM 736 O O . LEU A 1 89 ? -8.618 -3.464 8.513 1.00 97.56 89 LEU A O 1
ATOM 740 N N . ILE A 1 90 ? -7.663 -1.792 7.335 1.00 96.94 90 ILE A N 1
ATOM 741 C CA . ILE A 1 90 ? -8.724 -1.687 6.324 1.00 96.94 90 ILE A CA 1
ATOM 742 C C . ILE A 1 90 ? -8.856 -3.014 5.574 1.00 96.94 90 ILE A C 1
ATOM 744 O O . ILE A 1 90 ? -9.963 -3.543 5.468 1.00 96.94 90 ILE A O 1
ATOM 748 N N . ARG A 1 91 ? -7.741 -3.597 5.114 1.00 95.75 91 ARG A N 1
ATOM 749 C CA . ARG A 1 91 ? -7.720 -4.911 4.447 1.00 95.75 91 ARG A CA 1
ATOM 750 C C . ARG A 1 91 ? -8.323 -6.008 5.321 1.00 95.75 91 ARG A C 1
ATOM 752 O O . ARG A 1 91 ? -9.116 -6.814 4.835 1.00 95.75 91 ARG A O 1
ATOM 759 N N . LYS A 1 92 ? -8.011 -6.006 6.620 1.00 96.38 92 LYS A N 1
ATOM 760 C CA . LYS A 1 92 ? -8.561 -6.969 7.580 1.00 96.38 92 LYS A CA 1
ATOM 761 C C . LYS A 1 92 ? -10.077 -6.830 7.763 1.00 96.38 92 LYS A C 1
ATOM 763 O O . LYS A 1 92 ? -10.775 -7.843 7.777 1.00 96.38 92 LYS A O 1
ATOM 768 N N . VAL A 1 93 ? -10.598 -5.611 7.926 1.00 96.88 93 VAL A N 1
ATOM 769 C CA . VAL A 1 93 ? -12.040 -5.403 8.192 1.00 96.88 93 VAL A CA 1
ATOM 770 C C . VAL A 1 93 ? -12.908 -5.464 6.939 1.00 96.88 93 VAL A C 1
ATOM 772 O O . VAL A 1 93 ? -14.057 -5.883 7.026 1.00 96.88 93 VAL A O 1
ATOM 775 N N . SER A 1 94 ? -12.354 -5.124 5.774 1.00 95.25 94 SER A N 1
ATOM 776 C CA . SER A 1 94 ? -13.028 -5.287 4.477 1.00 95.25 94 SER A CA 1
ATOM 777 C C . SER A 1 94 ? -13.019 -6.732 3.966 1.00 95.25 94 SER A C 1
ATOM 779 O O . SER A 1 94 ? -13.634 -7.029 2.946 1.00 95.25 94 SER A O 1
ATOM 781 N N . GLY A 1 95 ? -12.347 -7.647 4.675 1.00 93.56 95 GLY A N 1
ATOM 782 C CA . GLY A 1 95 ? -12.306 -9.069 4.337 1.00 93.56 95 GLY A CA 1
ATOM 783 C C . GLY A 1 95 ? -11.315 -9.431 3.231 1.00 93.56 95 GLY A C 1
ATOM 784 O O . GLY A 1 95 ? -11.365 -10.552 2.732 1.00 93.56 95 GLY A O 1
ATOM 785 N N . VAL A 1 96 ? -10.411 -8.520 2.856 1.00 92.94 96 VAL A N 1
ATOM 786 C CA . VAL A 1 96 ? -9.300 -8.832 1.941 1.00 92.94 96 VAL A CA 1
AT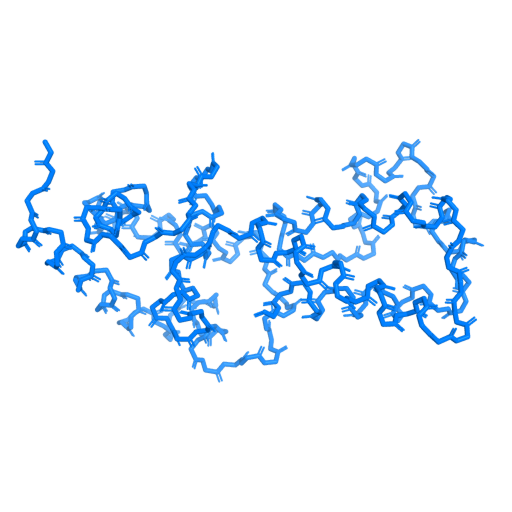OM 787 C C . VAL A 1 96 ? -8.350 -9.825 2.591 1.00 92.94 96 VAL A C 1
ATOM 789 O O . VAL A 1 96 ? -8.021 -10.849 1.999 1.00 92.94 96 VAL A O 1
ATOM 792 N N . ASP A 1 97 ? -7.972 -9.543 3.838 1.00 93.12 97 ASP A N 1
ATOM 793 C CA . ASP A 1 97 ? -7.091 -10.406 4.610 1.00 93.12 97 ASP A CA 1
ATOM 794 C C . ASP A 1 97 ? -7.870 -11.094 5.736 1.00 93.12 97 ASP A C 1
ATOM 796 O O . ASP A 1 97 ? -8.518 -10.463 6.575 1.00 93.12 97 ASP A O 1
ATOM 800 N N . ASN A 1 98 ? -7.758 -12.420 5.813 1.00 90.50 98 ASN A N 1
ATOM 801 C CA . ASN A 1 98 ? -8.376 -13.197 6.892 1.00 90.50 98 ASN A CA 1
ATOM 802 C C . ASN A 1 98 ? -7.672 -12.997 8.242 1.00 90.50 98 ASN A C 1
ATOM 804 O O . ASN A 1 98 ? -8.294 -13.141 9.297 1.00 90.50 98 ASN A O 1
ATOM 808 N N . THR A 1 99 ? -6.395 -12.625 8.231 1.00 91.50 99 THR A N 1
ATOM 809 C CA . THR A 1 99 ? -5.567 -12.396 9.421 1.00 91.50 99 THR A CA 1
ATOM 810 C C . THR A 1 99 ? -4.943 -11.014 9.328 1.00 91.50 99 THR A C 1
ATOM 812 O O . THR A 1 99 ? -4.579 -10.586 8.239 1.00 91.50 99 THR A O 1
ATOM 815 N N . LEU A 1 100 ? -4.820 -10.307 10.457 1.00 95.00 100 LEU A N 1
ATOM 816 C CA . LEU A 1 100 ? -4.126 -9.025 10.455 1.00 95.00 100 LEU A CA 1
ATOM 817 C C . LEU A 1 100 ? -2.625 -9.272 10.268 1.00 95.00 100 LEU A C 1
ATOM 819 O O . LEU A 1 100 ? -1.964 -9.835 11.145 1.00 95.00 100 LEU A O 1
ATOM 823 N N . THR A 1 101 ? -2.118 -8.863 9.108 1.00 91.81 101 THR A N 1
ATOM 824 C CA . THR A 1 101 ? -0.710 -8.935 8.717 1.00 91.81 101 THR A CA 1
ATOM 825 C C . THR A 1 101 ? -0.245 -7.556 8.282 1.00 91.81 101 THR A C 1
ATOM 827 O O . THR A 1 101 ? -0.990 -6.826 7.636 1.00 91.81 101 THR A O 1
ATOM 830 N N . ALA A 1 102 ? 0.971 -7.180 8.674 1.00 93.31 102 ALA A N 1
ATOM 831 C CA . ALA A 1 102 ? 1.544 -5.895 8.310 1.00 93.31 102 ALA A CA 1
ATOM 832 C C . ALA A 1 102 ? 1.714 -5.794 6.789 1.00 93.31 102 ALA A C 1
ATOM 834 O O . ALA A 1 102 ? 2.211 -6.722 6.149 1.00 93.31 102 ALA A O 1
ATOM 835 N N . PHE A 1 103 ? 1.297 -4.663 6.221 1.00 93.19 103 PHE A N 1
ATOM 836 C CA . PHE A 1 103 ? 1.230 -4.454 4.777 1.00 93.19 103 PHE A CA 1
ATOM 837 C C . PHE A 1 103 ? 2.564 -4.717 4.065 1.00 93.19 103 PHE A C 1
ATOM 839 O O . PHE A 1 103 ? 2.580 -5.357 3.020 1.00 93.19 103 PHE A O 1
ATOM 846 N N . ASP A 1 104 ? 3.694 -4.338 4.668 1.00 93.38 104 ASP A N 1
ATOM 847 C CA . ASP A 1 104 ? 5.033 -4.635 4.144 1.00 93.38 104 ASP A CA 1
ATOM 848 C C . ASP A 1 104 ? 5.274 -6.139 3.951 1.00 93.38 104 ASP A C 1
ATOM 850 O O . ASP A 1 104 ? 5.902 -6.542 2.977 1.00 93.38 104 ASP A O 1
ATOM 854 N N . LYS A 1 105 ? 4.743 -6.982 4.846 1.00 93.88 105 LYS A N 1
ATOM 855 C CA . LYS A 1 105 ? 4.865 -8.441 4.750 1.00 93.88 105 LYS A CA 1
ATOM 856 C C . LYS A 1 105 ? 3.983 -9.020 3.657 1.00 93.88 105 LYS A C 1
ATOM 858 O O . LYS A 1 105 ? 4.404 -9.965 2.992 1.00 93.88 105 LYS A O 1
ATOM 863 N N . THR A 1 106 ? 2.795 -8.455 3.458 1.00 93.94 106 THR A N 1
ATOM 864 C CA . THR A 1 106 ? 1.926 -8.814 2.332 1.00 93.94 106 THR A CA 1
ATOM 865 C C . THR A 1 106 ? 2.606 -8.469 1.008 1.00 93.94 106 THR A C 1
ATOM 867 O O . THR A 1 106 ? 2.745 -9.342 0.154 1.00 93.94 106 THR A O 1
ATOM 870 N N . VAL A 1 107 ? 3.137 -7.249 0.879 1.00 95.56 107 VAL A N 1
ATOM 871 C CA . VAL A 1 107 ? 3.866 -6.803 -0.319 1.00 95.56 107 VAL A CA 1
ATOM 872 C C . VAL A 1 107 ? 5.108 -7.664 -0.576 1.00 95.56 107 VAL A C 1
ATOM 874 O O . VAL A 1 107 ? 5.312 -8.115 -1.702 1.00 95.56 107 VAL A O 1
ATOM 877 N N . ASP A 1 108 ? 5.912 -7.954 0.456 1.00 96.12 108 ASP A N 1
ATOM 878 C CA . ASP A 1 108 ? 7.091 -8.826 0.343 1.00 96.12 108 ASP A CA 1
ATOM 879 C C . ASP A 1 108 ? 6.721 -10.218 -0.195 1.00 96.12 108 ASP A C 1
ATOM 881 O O . ASP A 1 108 ? 7.390 -10.737 -1.095 1.00 96.12 108 ASP A O 1
ATOM 885 N N . LYS A 1 109 ? 5.640 -10.813 0.326 1.00 96.06 109 LYS A N 1
ATOM 886 C CA . LYS A 1 109 ? 5.158 -12.126 -0.112 1.00 96.06 109 LYS A CA 1
ATOM 887 C C . LYS A 1 109 ? 4.660 -12.094 -1.556 1.00 96.06 109 LYS A C 1
ATOM 889 O O . LYS A 1 109 ? 5.081 -12.925 -2.359 1.00 96.06 109 LYS A O 1
ATOM 894 N N . ASN A 1 110 ? 3.810 -11.130 -1.898 1.00 97.12 110 ASN A N 1
ATOM 895 C CA . ASN A 1 110 ? 3.260 -11.004 -3.247 1.00 97.12 110 ASN A CA 1
ATOM 896 C C . ASN A 1 110 ? 4.369 -10.782 -4.282 1.00 97.12 110 ASN A C 1
ATOM 898 O O . ASN A 1 110 ? 4.360 -11.395 -5.351 1.00 97.12 110 ASN A O 1
ATOM 902 N N . PHE A 1 111 ? 5.364 -9.959 -3.940 1.00 98.19 111 PHE A N 1
ATOM 903 C CA . PHE A 1 111 ? 6.544 -9.744 -4.767 1.00 98.19 111 PHE A CA 1
ATOM 904 C C . PHE A 1 111 ? 7.333 -11.037 -4.979 1.00 98.19 111 PHE A C 1
ATOM 906 O O . PHE A 1 111 ? 7.672 -11.372 -6.114 1.00 98.19 111 PHE A O 1
ATOM 913 N N . GLN A 1 112 ? 7.609 -11.782 -3.905 1.00 97.44 112 GLN A N 1
ATOM 914 C CA . GLN A 1 112 ? 8.314 -13.059 -3.990 1.00 97.44 112 GLN A CA 1
ATOM 915 C C . GLN A 1 112 ? 7.571 -14.050 -4.895 1.00 97.44 112 GLN A C 1
ATOM 917 O O . GLN A 1 112 ? 8.191 -14.655 -5.773 1.00 97.44 112 GLN A O 1
ATOM 922 N N . ASP A 1 113 ? 6.256 -14.184 -4.721 1.00 97.38 113 ASP A N 1
ATOM 923 C CA . ASP A 1 113 ? 5.422 -15.088 -5.515 1.00 97.38 113 ASP A CA 1
ATOM 924 C C . ASP A 1 113 ? 5.393 -14.676 -6.996 1.00 97.38 113 ASP A C 1
ATOM 926 O O . ASP A 1 113 ? 5.495 -15.529 -7.884 1.00 97.38 113 ASP A O 1
ATOM 930 N N . TRP A 1 114 ? 5.298 -13.375 -7.288 1.00 97.06 114 TRP A N 1
ATOM 931 C CA . TRP A 1 114 ? 5.342 -12.856 -8.657 1.00 97.06 114 TRP A CA 1
ATOM 932 C C . TRP A 1 114 ? 6.710 -13.080 -9.315 1.00 97.06 114 TRP A C 1
ATOM 934 O O . TRP A 1 114 ? 6.770 -13.615 -10.426 1.00 97.06 114 TRP A O 1
ATOM 944 N N . VAL A 1 115 ? 7.815 -12.770 -8.623 1.00 96.56 115 VAL A N 1
ATOM 945 C CA . VAL A 1 115 ? 9.180 -13.019 -9.126 1.00 96.56 115 VAL A CA 1
ATOM 946 C C . VAL A 1 115 ? 9.390 -14.507 -9.388 1.00 96.56 115 VAL A C 1
ATOM 948 O O . VAL A 1 115 ? 9.914 -14.870 -10.441 1.00 96.56 115 VAL A O 1
ATOM 951 N N . PHE A 1 116 ? 8.960 -15.375 -8.469 1.00 95.50 116 PHE A N 1
ATOM 952 C CA . PHE A 1 116 ? 9.087 -16.822 -8.627 1.00 95.50 116 PHE A CA 1
ATOM 953 C C . PHE A 1 116 ? 8.339 -17.317 -9.869 1.00 95.50 116 PHE A C 1
ATOM 955 O O . PHE A 1 116 ? 8.904 -18.059 -10.672 1.00 95.50 116 PHE A O 1
ATOM 962 N N . LYS A 1 117 ? 7.104 -16.847 -10.090 1.00 94.62 117 LYS A N 1
ATOM 963 C CA . LYS A 1 117 ? 6.327 -17.167 -11.299 1.00 94.62 117 LYS A CA 1
ATOM 964 C C . LYS A 1 117 ? 7.013 -16.674 -12.575 1.00 94.62 117 LYS A C 1
ATOM 966 O O . LYS A 1 117 ? 7.095 -17.431 -13.540 1.00 94.62 117 LYS A O 1
ATOM 971 N N . LYS A 1 118 ? 7.540 -15.443 -12.585 1.00 93.44 118 LYS A N 1
ATOM 972 C CA . LYS A 1 118 ? 8.282 -14.896 -13.737 1.00 93.44 118 LYS A CA 1
ATOM 973 C C . LYS A 1 118 ? 9.519 -15.727 -14.048 1.00 93.44 118 LYS A C 1
ATOM 975 O O . LYS A 1 118 ? 9.697 -16.130 -15.193 1.00 93.44 118 LYS A O 1
ATOM 980 N N . GLN A 1 119 ? 10.312 -16.043 -13.026 1.00 89.94 119 GLN A N 1
ATOM 981 C CA . GLN A 1 119 ? 11.527 -16.838 -13.172 1.00 89.94 119 GLN A CA 1
ATOM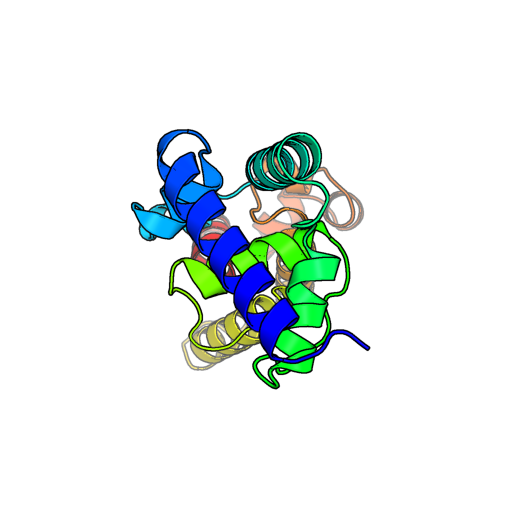 982 C C . GLN A 1 119 ? 11.261 -18.315 -13.472 1.00 89.94 119 GLN A C 1
ATOM 984 O O . GLN A 1 119 ? 12.137 -18.966 -14.030 1.00 89.94 119 GLN A O 1
ATOM 989 N N . ALA A 1 120 ? 10.094 -18.869 -13.146 1.00 90.31 120 ALA A N 1
ATOM 990 C CA . ALA A 1 120 ? 9.711 -20.214 -13.581 1.00 90.31 120 ALA A CA 1
ATOM 991 C C . ALA A 1 120 ? 9.399 -20.278 -15.090 1.00 90.31 120 ALA A C 1
ATOM 993 O O . ALA A 1 120 ? 9.483 -21.348 -15.690 1.00 90.31 120 ALA A O 1
ATOM 994 N N . GLY A 1 121 ? 9.060 -19.140 -15.702 1.00 86.44 121 GLY A N 1
ATOM 995 C CA . GLY A 1 121 ? 8.825 -19.010 -17.135 1.00 86.44 121 GLY A CA 1
ATOM 996 C C . GLY A 1 121 ? 10.095 -18.753 -17.954 1.00 86.44 121 GLY A C 1
ATOM 997 O O . GLY A 1 121 ? 11.224 -19.041 -17.549 1.00 86.44 121 GLY A O 1
ATOM 998 N N . THR A 1 122 ? 9.890 -18.189 -19.144 1.00 83.00 122 THR A N 1
ATOM 999 C CA . THR A 1 122 ? 10.960 -17.806 -20.079 1.00 83.00 122 THR A CA 1
ATOM 1000 C C . THR A 1 122 ? 11.717 -16.556 -19.632 1.00 83.00 122 THR A C 1
ATOM 1002 O O . THR A 1 122 ? 12.889 -16.396 -19.969 1.00 83.00 122 THR A O 1
ATOM 1005 N N . THR A 1 123 ? 11.079 -15.678 -18.856 1.00 84.75 123 THR A N 1
ATOM 1006 C CA . THR A 1 123 ? 11.692 -14.451 -18.341 1.00 84.75 123 THR A CA 1
ATOM 1007 C C . THR A 1 123 ? 12.706 -14.772 -17.245 1.00 84.75 123 THR A C 1
ATOM 1009 O O . THR A 1 123 ? 12.376 -15.368 -16.222 1.00 84.75 123 THR A O 1
ATOM 1012 N N . LYS A 1 124 ? 13.951 -14.328 -17.418 1.00 90.25 124 LYS A N 1
ATOM 1013 C CA . LYS A 1 124 ? 15.002 -14.438 -16.400 1.00 90.25 124 LYS A CA 1
ATOM 1014 C C . LYS A 1 124 ? 15.531 -13.049 -16.094 1.00 90.25 124 LYS A C 1
ATOM 1016 O O . LYS A 1 124 ? 16.274 -12.484 -16.891 1.00 90.25 124 LYS A O 1
ATOM 1021 N N . PHE A 1 125 ? 15.120 -12.499 -14.955 1.00 95.06 125 PHE A N 1
ATOM 1022 C CA . PHE A 1 125 ? 15.640 -11.215 -14.508 1.00 95.06 125 PHE A CA 1
ATOM 1023 C C . PHE A 1 125 ? 17.096 -11.363 -14.071 1.00 95.06 125 PHE A C 1
ATOM 1025 O O . PHE A 1 125 ? 17.417 -12.242 -13.269 1.00 95.06 125 PHE A O 1
ATOM 1032 N N . ASN A 1 126 ? 17.966 -10.503 -14.592 1.00 95.81 126 ASN A N 1
ATOM 1033 C CA . ASN A 1 126 ? 19.338 -10.387 -14.112 1.00 95.81 126 ASN A CA 1
ATOM 1034 C C . ASN A 1 126 ? 19.396 -9.617 -12.777 1.00 95.81 126 ASN A C 1
ATOM 1036 O O . ASN A 1 126 ? 18.383 -9.118 -12.282 1.00 95.81 126 ASN A O 1
ATOM 1040 N N . GLU A 1 127 ? 20.586 -9.520 -12.185 1.00 96.88 127 GLU A N 1
ATOM 1041 C CA . GLU A 1 127 ? 20.775 -8.860 -10.887 1.00 96.88 127 GLU A CA 1
ATOM 1042 C C . GLU A 1 127 ? 20.331 -7.392 -10.894 1.00 96.88 127 GLU A C 1
ATOM 1044 O O . GLU A 1 127 ? 19.653 -6.950 -9.967 1.00 96.88 127 GLU A O 1
ATOM 1049 N N . GLU A 1 128 ? 20.642 -6.653 -11.961 1.00 97.50 128 GLU A N 1
ATOM 1050 C CA . GLU A 1 128 ? 20.299 -5.235 -12.080 1.00 97.50 128 GLU A CA 1
ATOM 1051 C C . GLU A 1 128 ? 18.782 -5.030 -12.221 1.00 97.50 128 GLU A C 1
ATOM 1053 O O . GLU A 1 128 ? 18.194 -4.200 -11.529 1.00 97.50 128 GLU A O 1
ATOM 1058 N N . GLN A 1 129 ? 18.112 -5.839 -13.045 1.00 97.62 129 GLN A N 1
ATOM 1059 C CA . GLN A 1 129 ? 16.651 -5.865 -13.141 1.00 97.62 129 GLN A CA 1
ATOM 1060 C C . GLN A 1 129 ? 16.024 -6.193 -11.781 1.00 97.62 129 GLN A C 1
ATOM 1062 O O . GLN A 1 129 ? 15.104 -5.506 -11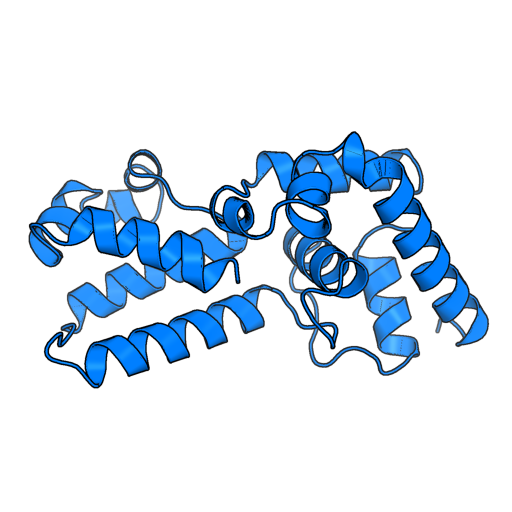.344 1.00 97.62 129 GLN A O 1
ATOM 1067 N N . MET A 1 130 ? 16.550 -7.192 -11.066 1.00 98.00 130 MET A N 1
ATOM 1068 C CA . MET A 1 130 ? 16.067 -7.549 -9.730 1.00 98.00 130 MET A CA 1
ATOM 1069 C C . MET A 1 130 ? 16.260 -6.429 -8.704 1.00 98.00 130 MET A C 1
ATOM 1071 O O . MET A 1 130 ? 15.397 -6.247 -7.844 1.00 98.00 130 MET A O 1
ATOM 1075 N N . GLN A 1 131 ? 17.352 -5.665 -8.784 1.00 97.94 131 GLN A N 1
ATOM 1076 C CA . GLN A 1 131 ? 17.563 -4.494 -7.934 1.00 97.94 131 GLN A CA 1
ATOM 1077 C C . GLN A 1 131 ? 16.489 -3.430 -8.185 1.00 97.94 131 GLN A C 1
ATOM 1079 O O . GLN A 1 131 ? 15.898 -2.927 -7.232 1.00 97.94 131 GLN A O 1
ATOM 1084 N N . TRP A 1 132 ? 16.179 -3.141 -9.450 1.00 98.19 132 TRP A N 1
ATOM 1085 C CA . TRP A 1 132 ? 15.110 -2.210 -9.821 1.00 98.19 132 TRP A CA 1
ATOM 1086 C C . TRP A 1 132 ? 13.736 -2.654 -9.325 1.00 98.19 132 TRP A C 1
ATOM 1088 O O . TRP A 1 132 ? 13.025 -1.868 -8.703 1.00 98.19 132 TRP A O 1
ATOM 1098 N N . LEU A 1 133 ? 13.395 -3.929 -9.514 1.00 98.12 133 LEU A N 1
ATOM 1099 C CA . LEU A 1 133 ? 12.133 -4.494 -9.033 1.00 98.12 133 LEU A CA 1
ATOM 1100 C C . LEU A 1 133 ? 12.002 -4.386 -7.502 1.00 98.12 133 LEU A C 1
ATOM 1102 O O . LEU A 1 133 ? 10.922 -4.092 -6.996 1.00 98.12 133 LEU A O 1
ATOM 1106 N N . ARG A 1 134 ? 13.102 -4.567 -6.756 1.00 98.06 134 ARG A N 1
ATOM 1107 C CA . ARG A 1 134 ? 13.121 -4.386 -5.293 1.00 98.06 134 ARG A CA 1
ATOM 1108 C C . ARG A 1 134 ? 12.940 -2.927 -4.879 1.00 98.06 134 ARG A C 1
ATOM 1110 O O . ARG A 1 134 ? 12.177 -2.684 -3.952 1.00 98.06 134 ARG A O 1
ATOM 1117 N N . MET A 1 135 ? 13.579 -1.979 -5.572 1.00 97.81 135 MET A N 1
ATOM 1118 C CA . MET A 1 135 ? 13.375 -0.545 -5.313 1.00 97.81 135 MET A CA 1
ATOM 1119 C C . MET A 1 135 ? 11.912 -0.142 -5.528 1.00 97.81 135 MET A C 1
ATOM 1121 O O . MET A 1 135 ? 11.348 0.550 -4.688 1.00 97.81 135 MET A O 1
ATOM 1125 N N . ILE A 1 136 ? 11.281 -0.629 -6.603 1.00 97.69 136 ILE A N 1
ATOM 1126 C CA . ILE A 1 136 ? 9.853 -0.398 -6.871 1.00 97.69 136 ILE A CA 1
ATOM 1127 C C . ILE A 1 136 ? 8.988 -0.988 -5.759 1.00 97.69 136 ILE A C 1
ATOM 1129 O O . ILE A 1 136 ? 8.131 -0.298 -5.218 1.00 97.69 136 ILE A O 1
ATOM 1133 N N . LYS A 1 137 ? 9.242 -2.241 -5.370 1.00 97.50 137 LYS A N 1
ATOM 1134 C CA . LYS A 1 137 ? 8.531 -2.885 -4.261 1.00 97.50 137 LYS A CA 1
ATOM 1135 C C . LYS A 1 137 ? 8.635 -2.059 -2.971 1.00 97.50 137 LYS A C 1
ATOM 1137 O O . LYS A 1 137 ? 7.622 -1.825 -2.322 1.00 97.50 137 LYS A O 1
ATOM 1142 N N . ASP A 1 138 ? 9.835 -1.608 -2.605 1.00 96.06 138 ASP A N 1
ATOM 1143 C CA . ASP A 1 138 ? 10.044 -0.817 -1.387 1.00 96.06 138 ASP A CA 1
ATOM 1144 C C . ASP A 1 138 ? 9.373 0.569 -1.465 1.00 96.06 138 ASP A C 1
ATOM 1146 O O . ASP A 1 138 ? 8.855 1.043 -0.453 1.00 96.06 138 ASP A O 1
ATOM 1150 N N . TYR A 1 139 ? 9.319 1.184 -2.653 1.00 95.69 139 TYR A N 1
ATOM 1151 C CA . TYR A 1 139 ? 8.556 2.414 -2.902 1.00 95.69 139 TYR A CA 1
ATOM 1152 C C . TYR A 1 139 ? 7.050 2.189 -2.700 1.00 95.69 139 TYR A C 1
ATOM 1154 O O . TYR A 1 139 ? 6.421 2.878 -1.900 1.00 95.69 139 TYR A O 1
ATOM 1162 N N . VAL A 1 140 ? 6.489 1.143 -3.316 1.00 95.06 140 VAL A N 1
ATOM 1163 C CA . VAL A 1 140 ? 5.058 0.799 -3.228 1.00 95.06 140 VAL A CA 1
ATOM 1164 C C . VAL A 1 140 ? 4.605 0.505 -1.793 1.00 95.06 140 VAL A C 1
ATOM 1166 O O . VAL A 1 140 ? 3.457 0.777 -1.451 1.00 95.06 140 VAL A O 1
ATOM 1169 N N . ILE A 1 141 ? 5.480 0.020 -0.903 1.00 93.12 141 ILE A N 1
ATOM 1170 C CA . ILE A 1 141 ? 5.130 -0.156 0.522 1.00 93.12 141 ILE A CA 1
ATOM 1171 C C . ILE A 1 141 ? 4.691 1.169 1.172 1.00 93.12 141 ILE A C 1
ATOM 1173 O O . ILE A 1 141 ? 3.867 1.150 2.091 1.00 93.12 141 ILE A O 1
ATOM 1177 N N . THR A 1 142 ? 5.236 2.309 0.735 1.00 90.06 142 THR A N 1
ATOM 1178 C CA . THR A 1 142 ? 4.957 3.627 1.328 1.00 90.06 142 THR A CA 1
ATOM 1179 C C . THR A 1 142 ? 4.018 4.482 0.483 1.00 90.06 142 THR A C 1
ATOM 1181 O O . THR A 1 142 ? 3.200 5.206 1.053 1.00 90.06 142 THR A O 1
ATOM 1184 N N . SER A 1 143 ? 4.115 4.401 -0.845 1.00 91.12 143 SER A N 1
ATOM 1185 C CA . SER A 1 143 ? 3.298 5.177 -1.784 1.00 91.12 143 SER A CA 1
ATOM 1186 C C . SER A 1 143 ? 1.995 4.478 -2.188 1.00 91.12 143 SER A C 1
ATOM 1188 O O . SER A 1 143 ? 1.079 5.149 -2.665 1.00 91.12 143 SER A O 1
ATOM 1190 N N . PHE A 1 144 ? 1.904 3.158 -1.971 1.00 92.12 144 PHE A N 1
ATOM 1191 C CA . PHE A 1 144 ? 0.824 2.237 -2.372 1.00 92.12 144 PHE A CA 1
ATOM 1192 C C . PHE A 1 144 ? 0.680 1.990 -3.879 1.00 92.12 144 PHE A C 1
ATOM 1194 O O . PHE A 1 144 ? 0.062 1.002 -4.270 1.00 92.12 144 PHE A O 1
ATOM 1201 N N . HIS A 1 145 ? 1.301 2.828 -4.705 1.00 93.88 145 HIS A N 1
ATOM 1202 C CA . HIS A 1 145 ? 1.279 2.767 -6.161 1.00 93.88 145 HIS A CA 1
ATOM 1203 C C . HIS A 1 145 ? 2.554 3.395 -6.737 1.00 93.88 145 HIS A C 1
ATOM 1205 O O . HIS A 1 145 ? 3.206 4.197 -6.060 1.00 93.88 145 HIS A O 1
ATOM 1211 N N . ILE A 1 146 ? 2.921 3.023 -7.963 1.00 95.75 146 ILE A N 1
ATOM 1212 C CA . ILE A 1 146 ? 3.992 3.677 -8.718 1.00 95.75 146 ILE A CA 1
ATOM 1213 C C . ILE A 1 146 ? 3.513 4.089 -10.114 1.00 95.75 146 ILE A C 1
ATOM 1215 O O . ILE A 1 146 ? 3.013 3.262 -10.880 1.00 95.75 146 ILE A O 1
ATOM 1219 N N . GLU A 1 147 ? 3.726 5.354 -10.455 1.00 95.38 147 GLU A N 1
ATOM 1220 C CA . GLU A 1 147 ? 3.532 5.927 -11.786 1.00 95.38 147 GLU A CA 1
ATOM 1221 C C . GLU A 1 147 ? 4.886 6.192 -12.462 1.00 95.38 147 GLU A C 1
ATOM 1223 O O . GLU A 1 147 ? 5.960 6.033 -11.877 1.00 95.38 147 GLU A O 1
ATOM 1228 N N . LYS A 1 148 ? 4.867 6.579 -13.739 1.00 96.19 148 LYS A N 1
ATOM 1229 C CA . LYS A 1 148 ? 6.103 6.835 -14.498 1.00 96.19 148 LYS A CA 1
ATOM 1230 C C . LYS A 1 148 ? 6.857 8.044 -13.948 1.00 96.19 148 LYS A C 1
ATOM 1232 O O . LYS A 1 148 ? 8.085 8.053 -13.944 1.00 96.19 148 LYS A O 1
ATOM 1237 N N . GLU A 1 149 ? 6.116 9.027 -13.466 1.00 96.12 149 GLU A N 1
ATOM 1238 C CA . GLU A 1 149 ? 6.582 10.280 -12.884 1.00 96.12 149 GLU A CA 1
ATOM 1239 C C . GLU A 1 149 ? 7.328 10.044 -11.561 1.00 96.12 149 GLU A C 1
ATOM 1241 O O . GLU A 1 149 ? 8.279 10.757 -11.243 1.00 96.12 149 GLU A O 1
ATOM 1246 N N . ASP A 1 150 ? 6.982 8.985 -10.822 1.00 96.75 150 ASP A N 1
ATOM 1247 C CA . ASP A 1 150 ? 7.661 8.628 -9.572 1.00 96.75 150 ASP A CA 1
ATOM 1248 C C . ASP A 1 150 ? 9.127 8.224 -9.789 1.00 96.75 150 ASP A C 1
ATOM 1250 O O . ASP A 1 150 ? 9.942 8.301 -8.869 1.00 96.75 150 ASP A O 1
ATOM 1254 N N . PHE A 1 151 ? 9.511 7.843 -11.012 1.00 97.56 151 PHE A N 1
ATOM 1255 C CA . PHE A 1 151 ? 10.902 7.528 -11.340 1.00 97.56 151 PHE A CA 1
ATOM 1256 C C . PHE A 1 151 ? 11.832 8.755 -11.304 1.00 97.56 151 PHE A C 1
ATOM 1258 O O . PHE A 1 151 ? 13.056 8.589 -11.353 1.00 97.56 151 PHE A O 1
ATOM 1265 N N . ASP A 1 152 ? 11.282 9.967 -11.196 1.00 97.00 152 ASP A N 1
ATOM 1266 C CA . ASP A 1 152 ? 12.044 11.199 -10.971 1.00 97.00 152 ASP A CA 1
ATOM 1267 C C . ASP A 1 152 ? 12.320 11.469 -9.478 1.00 97.00 152 ASP A C 1
ATOM 1269 O O . ASP A 1 152 ? 13.066 12.391 -9.124 1.00 97.00 152 ASP A O 1
ATOM 1273 N N . LEU A 1 153 ? 11.790 10.626 -8.588 1.00 96.19 153 LEU A N 1
ATOM 1274 C CA . LEU A 1 153 ? 12.004 10.690 -7.145 1.00 96.19 153 LEU A CA 1
ATOM 1275 C C . LEU A 1 153 ? 13.128 9.749 -6.685 1.00 96.19 153 LEU A C 1
ATOM 1277 O O . LEU A 1 153 ? 13.572 8.845 -7.399 1.00 96.19 153 LEU A O 1
ATOM 1281 N N . ASP A 1 154 ? 13.605 9.967 -5.459 1.00 94.19 154 ASP A N 1
ATOM 1282 C CA . ASP A 1 154 ? 14.533 9.051 -4.796 1.00 94.19 154 ASP A CA 1
ATOM 1283 C C . ASP A 1 154 ? 13.847 7.686 -4.534 1.00 94.19 154 ASP A C 1
ATOM 1285 O O . ASP A 1 154 ? 12.704 7.667 -4.078 1.00 94.19 154 ASP A O 1
ATOM 1289 N N . PRO A 1 155 ? 14.532 6.537 -4.725 1.00 95.12 155 PRO A N 1
ATOM 1290 C CA . PRO A 1 155 ? 15.923 6.391 -5.158 1.00 95.12 155 PRO A CA 1
ATOM 1291 C C . PRO A 1 155 ? 16.103 6.308 -6.687 1.00 95.12 155 PRO A C 1
ATOM 1293 O O . PRO A 1 155 ? 17.236 6.170 -7.150 1.00 95.12 155 PRO A O 1
ATOM 1296 N N . PHE A 1 156 ? 15.037 6.335 -7.487 1.00 97.69 156 PHE A N 1
ATOM 1297 C CA . PHE A 1 156 ? 15.088 6.050 -8.926 1.00 97.69 156 PHE A CA 1
ATOM 1298 C C . PHE A 1 156 ? 15.900 7.079 -9.716 1.00 97.69 156 PHE A C 1
ATOM 1300 O O . PHE A 1 156 ? 16.738 6.698 -10.540 1.00 97.69 156 PHE A O 1
ATOM 1307 N N . ASN A 1 157 ? 15.731 8.366 -9.416 1.00 96.75 157 ASN A N 1
ATOM 1308 C CA . ASN A 1 157 ? 16.469 9.463 -10.048 1.00 96.75 157 ASN A CA 1
ATOM 1309 C C . ASN A 1 157 ? 17.999 9.311 -9.933 1.00 96.75 157 ASN A C 1
ATOM 1311 O O . ASN A 1 157 ? 18.737 9.557 -10.886 1.00 96.75 157 ASN A O 1
ATOM 1315 N N . LYS A 1 158 ? 18.482 8.794 -8.800 1.00 96.50 158 LYS A N 1
ATOM 1316 C CA . LYS A 1 158 ? 19.894 8.511 -8.510 1.00 96.50 158 LYS A CA 1
ATOM 1317 C C . LYS A 1 158 ? 20.414 7.273 -9.233 1.00 96.50 158 LYS A C 1
ATOM 1319 O O . LYS A 1 158 ? 21.623 7.094 -9.334 1.00 96.50 158 LYS A O 1
ATOM 1324 N N . ASN A 1 159 ? 19.518 6.434 -9.745 1.00 95.62 159 ASN A N 1
ATOM 1325 C CA . ASN A 1 159 ? 19.842 5.208 -10.469 1.00 95.62 159 ASN A CA 1
ATOM 1326 C C . ASN A 1 159 ? 19.598 5.333 -11.986 1.00 95.62 159 ASN A C 1
ATOM 1328 O O . ASN A 1 159 ? 19.776 4.359 -12.714 1.00 95.62 159 ASN A O 1
ATOM 1332 N N . GLY A 1 160 ? 19.256 6.529 -12.485 1.00 95.69 160 GLY A N 1
ATOM 1333 C CA . GLY A 1 160 ? 19.074 6.817 -13.914 1.00 95.69 160 GLY A CA 1
ATOM 1334 C C . GLY A 1 160 ? 17.618 6.960 -14.374 1.00 95.69 160 GLY A C 1
ATOM 1335 O O . GLY A 1 160 ? 17.369 6.906 -15.584 1.00 95.69 160 GLY A O 1
ATOM 1336 N N . SER A 1 161 ? 16.685 7.141 -13.431 1.00 97.50 161 SER A N 1
ATOM 1337 C CA . SER A 1 161 ? 15.26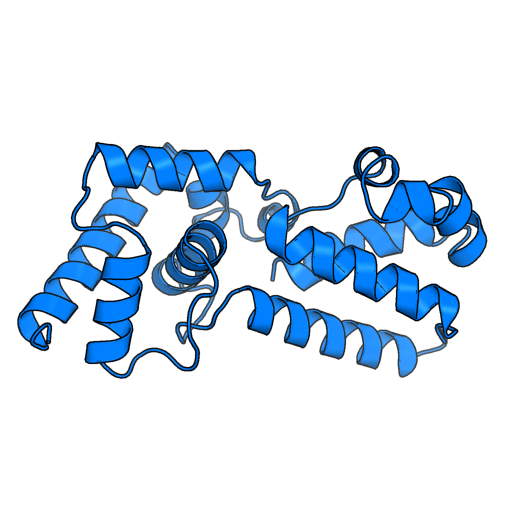0 7.432 -13.654 1.00 97.50 161 SER A CA 1
ATOM 1338 C C . SER A 1 161 ? 14.553 6.415 -14.567 1.00 97.50 161 SER A C 1
ATOM 1340 O O . SER A 1 161 ? 15.031 5.297 -14.795 1.00 97.50 161 SER A O 1
ATOM 1342 N N . LEU A 1 162 ? 13.407 6.805 -15.135 1.00 97.25 162 LEU A N 1
ATOM 1343 C CA . LEU A 1 162 ? 12.623 5.986 -16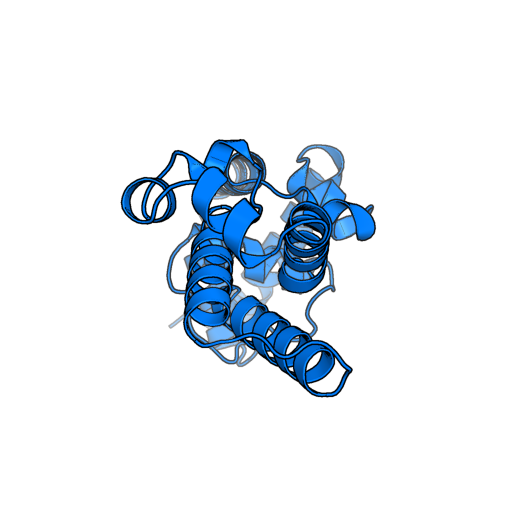.058 1.00 97.25 162 LEU A CA 1
ATOM 1344 C C . LEU A 1 162 ? 13.441 5.543 -17.280 1.00 97.25 162 LEU A C 1
ATOM 1346 O O . LEU A 1 162 ? 13.269 4.436 -17.785 1.00 97.25 162 LEU A O 1
ATOM 1350 N N . GLY A 1 163 ? 14.390 6.372 -17.729 1.00 97.31 163 GLY A N 1
ATOM 1351 C CA . GLY A 1 163 ? 15.255 6.059 -18.866 1.00 97.31 163 GLY A CA 1
ATOM 1352 C C . GLY A 1 163 ? 16.134 4.823 -18.641 1.00 97.31 163 GLY A C 1
ATOM 1353 O O . GLY A 1 163 ? 16.319 4.021 -19.562 1.00 97.31 163 GLY A O 1
ATOM 1354 N N . LYS A 1 164 ? 16.667 4.624 -17.427 1.00 97.88 164 LYS A N 1
ATOM 1355 C CA . LYS A 1 164 ? 17.412 3.401 -17.091 1.00 97.88 164 LYS A CA 1
ATOM 1356 C C . LYS A 1 164 ? 16.480 2.199 -16.983 1.00 97.88 164 LYS A C 1
ATOM 1358 O O . LYS A 1 164 ? 16.822 1.143 -17.516 1.00 97.88 164 LYS A O 1
ATOM 1363 N N . PHE A 1 165 ? 15.312 2.362 -16.368 1.00 97.81 165 PHE A N 1
ATOM 1364 C CA . PHE A 1 165 ? 14.312 1.299 -16.280 1.00 97.81 165 PHE A CA 1
ATOM 1365 C C . PHE A 1 165 ? 13.879 0.809 -17.672 1.00 97.81 165 PHE A C 1
ATOM 1367 O O . PHE A 1 165 ? 13.949 -0.387 -17.959 1.00 97.81 165 PHE A O 1
ATOM 1374 N N . TYR A 1 166 ? 13.586 1.731 -18.593 1.00 97.62 166 TYR A N 1
ATOM 1375 C CA . TYR A 1 166 ? 13.293 1.415 -19.993 1.00 97.62 166 TYR A CA 1
ATOM 1376 C C . TYR A 1 166 ? 14.425 0.628 -20.669 1.00 97.62 166 TYR A C 1
ATOM 1378 O O . TYR A 1 166 ? 14.174 -0.357 -21.353 1.00 97.62 166 TYR A O 1
ATOM 1386 N N . LYS A 1 167 ? 15.698 0.985 -20.454 1.00 97.56 167 LYS A N 1
ATOM 1387 C CA . LYS A 1 167 ? 16.827 0.222 -21.027 1.00 97.56 167 LYS A CA 1
ATOM 1388 C C . LYS A 1 167 ? 16.894 -1.221 -20.516 1.00 97.56 167 LYS A C 1
ATOM 1390 O O . LYS A 1 167 ? 17.328 -2.102 -21.258 1.00 97.56 167 LYS A O 1
ATOM 1395 N N . LEU A 1 168 ? 16.497 -1.451 -19.263 1.00 97.25 168 LEU A N 1
ATOM 1396 C CA . LEU A 1 168 ? 16.536 -2.765 -18.622 1.00 97.25 168 LEU A CA 1
ATOM 1397 C C . LEU A 1 168 ? 15.382 -3.670 -19.047 1.00 97.25 168 LEU A C 1
ATOM 1399 O O . LEU A 1 168 ? 15.606 -4.860 -19.257 1.00 97.25 168 LEU A O 1
ATOM 1403 N N . PHE A 1 169 ? 14.172 -3.125 -19.167 1.00 96.25 169 PHE A N 1
ATOM 1404 C CA . PHE A 1 169 ? 12.955 -3.906 -19.424 1.00 96.25 169 PHE A CA 1
ATOM 1405 C C . PHE A 1 169 ? 12.412 -3.751 -20.852 1.00 96.25 169 PHE A C 1
ATOM 1407 O O . PHE A 1 169 ? 11.590 -4.553 -21.282 1.00 96.25 169 PHE A O 1
ATOM 1414 N N . ARG A 1 170 ? 12.932 -2.790 -21.625 1.00 95.38 170 ARG A N 1
ATOM 1415 C CA . ARG A 1 170 ? 12.588 -2.522 -23.031 1.00 95.38 170 ARG A CA 1
ATOM 1416 C C . ARG A 1 170 ? 11.076 -2.396 -23.214 1.00 95.38 170 ARG A C 1
ATOM 1418 O O . ARG A 1 170 ? 10.447 -1.660 -22.470 1.00 95.38 170 ARG A O 1
ATOM 1425 N N . GLU A 1 171 ? 10.507 -3.107 -24.180 1.00 94.50 171 GLU A N 1
ATOM 1426 C CA . GLU A 1 171 ? 9.083 -3.082 -24.528 1.00 94.50 171 GLU A CA 1
ATOM 1427 C C . GLU A 1 171 ? 8.175 -3.544 -23.375 1.00 94.50 171 GLU A C 1
ATOM 1429 O O . GLU A 1 171 ? 7.017 -3.145 -23.316 1.00 94.50 171 GLU A O 1
ATOM 1434 N N . ASP A 1 172 ? 8.701 -4.314 -22.415 1.00 94.69 172 ASP A N 1
ATOM 1435 C CA . ASP A 1 172 ? 7.931 -4.812 -21.273 1.00 94.69 172 ASP A CA 1
ATOM 1436 C C . ASP A 1 172 ? 7.838 -3.810 -20.108 1.00 94.69 172 ASP A C 1
ATOM 1438 O O . ASP A 1 172 ? 7.158 -4.097 -19.126 1.00 94.69 172 ASP A O 1
ATOM 1442 N N . TYR A 1 173 ? 8.508 -2.649 -20.151 1.00 95.94 173 TYR A N 1
ATOM 1443 C CA . TYR A 1 173 ? 8.631 -1.783 -18.967 1.00 95.94 173 TYR A CA 1
ATOM 1444 C C . TYR A 1 173 ? 7.277 -1.315 -18.394 1.00 95.94 173 TYR A C 1
ATOM 1446 O O . TYR A 1 173 ? 7.088 -1.367 -17.181 1.00 95.94 173 TYR A O 1
ATOM 1454 N N . GLU A 1 174 ? 6.320 -0.921 -19.242 1.00 96.38 174 GLU A N 1
ATOM 1455 C CA . GLU A 1 174 ? 4.973 -0.510 -18.800 1.00 96.38 174 GLU A CA 1
ATOM 1456 C C . GLU A 1 174 ? 4.217 -1.688 -18.204 1.00 96.38 174 GLU A C 1
ATOM 1458 O O . GLU A 1 174 ? 3.671 -1.596 -17.111 1.00 96.38 174 GLU A O 1
ATOM 1463 N N . LYS A 1 175 ? 4.282 -2.837 -18.880 1.00 96.19 175 LYS A N 1
ATOM 1464 C CA . LYS A 1 175 ? 3.661 -4.071 -18.412 1.00 96.19 175 LYS A CA 1
ATOM 1465 C C . LYS A 1 175 ? 4.193 -4.487 -17.043 1.00 96.19 175 LYS A C 1
ATOM 1467 O O . LYS A 1 175 ? 3.426 -4.951 -16.210 1.00 96.19 175 LYS A O 1
ATOM 1472 N N . ILE A 1 176 ? 5.494 -4.331 -16.795 1.00 96.56 176 ILE A N 1
ATOM 1473 C CA . ILE A 1 176 ? 6.087 -4.621 -15.485 1.00 96.56 176 ILE A CA 1
ATOM 1474 C C . ILE A 1 176 ? 5.550 -3.661 -14.417 1.00 96.56 176 ILE A C 1
ATOM 1476 O O . ILE A 1 176 ? 5.247 -4.119 -13.319 1.00 96.56 176 ILE A O 1
ATOM 1480 N N . ILE A 1 177 ? 5.407 -2.367 -14.720 1.00 96.88 177 ILE A N 1
ATOM 1481 C CA . ILE A 1 177 ? 4.816 -1.388 -13.791 1.00 96.88 177 ILE A CA 1
ATOM 1482 C C . ILE A 1 177 ? 3.367 -1.772 -13.461 1.00 96.88 177 ILE A C 1
ATOM 1484 O O . ILE A 1 177 ? 3.023 -1.893 -12.285 1.00 96.88 177 ILE A O 1
ATOM 1488 N N . ASP A 1 178 ? 2.550 -2.040 -14.481 1.00 95.94 178 ASP A N 1
ATOM 1489 C CA . ASP A 1 178 ? 1.141 -2.410 -14.317 1.00 95.94 178 ASP A CA 1
ATOM 1490 C C . ASP A 1 178 ? 0.980 -3.699 -13.506 1.00 95.94 178 ASP A C 1
ATOM 1492 O O . ASP A 1 178 ? 0.196 -3.755 -12.556 1.00 95.94 178 ASP A O 1
ATOM 1496 N N . GLU A 1 179 ? 1.760 -4.730 -13.844 1.00 96.19 179 GLU A N 1
ATOM 1497 C CA . GLU A 1 179 ? 1.746 -5.994 -13.115 1.00 96.19 179 GLU A CA 1
ATOM 1498 C C . GLU A 1 179 ? 2.161 -5.806 -11.654 1.00 96.19 179 GLU A C 1
ATOM 1500 O O . GLU A 1 179 ? 1.520 -6.378 -10.776 1.00 96.19 179 GLU A O 1
ATOM 1505 N N . LEU A 1 180 ? 3.205 -5.017 -11.368 1.00 96.94 180 LEU A N 1
ATOM 1506 C CA . LEU A 1 180 ? 3.637 -4.757 -9.993 1.00 96.94 180 LEU A CA 1
ATOM 1507 C C . LEU A 1 180 ? 2.562 -4.010 -9.198 1.00 96.94 180 LEU A C 1
ATOM 1509 O O . LEU A 1 180 ? 2.248 -4.422 -8.082 1.00 96.94 180 LEU A O 1
ATOM 1513 N N . ASN A 1 181 ? 1.954 -2.970 -9.768 1.00 96.06 181 ASN A N 1
ATOM 1514 C CA . ASN A 1 181 ? 0.858 -2.249 -9.117 1.00 96.06 181 ASN A CA 1
ATOM 1515 C C . ASN A 1 181 ? -0.335 -3.163 -8.804 1.00 96.06 181 ASN A C 1
ATOM 1517 O O . ASN A 1 181 ? -0.957 -3.038 -7.750 1.00 96.06 181 ASN A O 1
ATOM 1521 N N . GLU A 1 182 ? -0.643 -4.114 -9.685 1.00 94.50 182 GLU A N 1
ATOM 1522 C CA . GLU A 1 182 ? -1.715 -5.084 -9.463 1.00 94.50 182 GLU A CA 1
ATOM 1523 C C . GLU A 1 182 ? -1.366 -6.108 -8.374 1.00 94.50 182 GLU A C 1
ATOM 1525 O O . GLU A 1 182 ? -2.110 -6.280 -7.402 1.00 94.50 182 GLU A O 1
ATOM 1530 N N . VAL A 1 183 ? -0.224 -6.788 -8.505 1.00 95.69 183 VAL A N 1
ATOM 1531 C CA . VAL A 1 183 ? 0.109 -7.906 -7.610 1.00 95.69 183 VAL A CA 1
ATOM 1532 C C . VAL A 1 183 ? 0.482 -7.442 -6.210 1.00 95.69 183 VAL A C 1
ATOM 1534 O O . VAL A 1 183 ? 0.175 -8.134 -5.242 1.00 95.69 183 VAL A O 1
ATOM 1537 N N . LEU A 1 184 ? 1.118 -6.277 -6.064 1.00 95.31 184 LEU A N 1
ATOM 1538 C CA . LEU A 1 184 ? 1.531 -5.776 -4.752 1.00 95.31 184 LEU A CA 1
ATOM 1539 C C . LEU A 1 184 ? 0.353 -5.199 -3.956 1.00 95.31 184 LEU A C 1
ATOM 1541 O O . LEU A 1 184 ? 0.389 -5.227 -2.728 1.00 95.31 184 LEU A O 1
ATOM 1545 N N . ALA A 1 185 ? -0.707 -4.745 -4.631 1.00 88.81 185 ALA A N 1
ATOM 1546 C CA . ALA A 1 185 ? -1.924 -4.251 -3.987 1.00 88.81 185 ALA A CA 1
ATOM 1547 C C . ALA A 1 185 ? -2.921 -5.361 -3.591 1.00 88.81 185 ALA A C 1
ATOM 1549 O O . ALA A 1 185 ? -3.880 -5.091 -2.857 1.00 88.81 185 ALA A O 1
ATOM 1550 N N . THR A 1 186 ? -2.722 -6.590 -4.085 1.00 81.94 186 THR A N 1
ATOM 1551 C CA . THR A 1 186 ? -3.617 -7.740 -3.859 1.00 81.94 186 THR A CA 1
ATOM 1552 C C . THR A 1 186 ? -3.568 -8.214 -2.418 1.00 81.94 186 THR A C 1
ATOM 1554 O O . THR A 1 186 ? -4.638 -8.190 -1.773 1.00 81.94 186 THR A O 1
#

Sequence (186 aa):
MINKEKANKLVKDFAEWMQQHKDELTALQIFYNQPYRRRELTYTMIKEVLEKLQNDKPMLAPMIIWRAYEALGQCNSSARNELTAIVSLIRKVSGVDNTLTAFDKTVDKNFQDWVFKKQAGTTKFNEEQMQWLRMIKDYVITSFHIEKEDFDLDPFNKNGSLGKFYKLFREDYEKIIDELNEVLAT

Secondary structure (DSSP, 8-state):
---HHHHHHHHHHHHHHHHHTTTTSHHHHHHHH-GGGGGG--HHHHHHHHHHHHHH-GGG-HHHHHHHHHHTT-BSS--SSHHHHHHHHHHHHTTS-SSB--HHHHHHHHHHHHHHHHHHSS----HHHHHHHHHHHHHHHHHSS--SGGGGSTTTGGGTHHHHHHHHHGGGHHHHHHHHHHHHH-

Radius of gyration: 17.98 Å; chains: 1; bounding box: 41×34×54 Å

pLDDT: mean 94.57, std 4.37, range [63.34, 98.44]